Protein AF-A0A2A5NZP9-F1 (afdb_monomer)

Nearest PDB structures (foldseek):
  5vju-assembly1_A  TM=3.892E-01  e=2.787E-01  synthetic construct
  5vtl-assembly1_A  TM=2.254E-01  e=8.916E-01  Trypanosoma brucei
  3zx6-assembly1_A  TM=2.330E-01  e=3.109E+00  Archaeoglobus fulgidus DSM 4304
  2d1l-assembly1_B  TM=2.485E-01  e=4.783E+00  Mus musculus
  1i49-assembly1_B  TM=1.862E-01  e=3.109E+00  Homo sapiens

Sequence (271 aa):
MNAGVPIPYYSLSIPAAVIAFYLAYAVYHWEVGERGLAKRDIFSAVQVVAMIGIVWLLFIAANYVVSQVLGVGTSVEAAWRALDDAARKFDEIYRKCVDWILYIAWARGVLATVPYVSSLSDVLGSATLWETWAFSFASTTFLALKWLAVIMTYLHPWLLTFGAALTVSDRLRAVGGAMLAIYLVMGAALVLIANHAYSHTIESREFSDVDPFGAAVNPAEWPSVAARADGPANTAIYISVFAMVAMTMAGIVTAGISSALGSIAVMIRPV

Structure (mmCIF, N/CA/C/O backbone):
data_AF-A0A2A5NZP9-F1
#
_entry.id   AF-A0A2A5NZP9-F1
#
loop_
_atom_site.group_PDB
_atom_site.id
_atom_site.type_symbol
_atom_site.label_atom_id
_atom_site.label_alt_id
_atom_site.label_comp_id
_atom_site.label_asym_id
_atom_site.label_entity_id
_atom_site.label_seq_id
_atom_site.pdbx_PDB_ins_code
_atom_site.Cartn_x
_atom_site.Cartn_y
_atom_site.Cartn_z
_atom_site.occupancy
_atom_site.B_iso_or_equiv
_atom_site.auth_seq_id
_atom_site.auth_comp_id
_atom_site.auth_asym_id
_atom_site.auth_atom_id
_atom_site.pdbx_PDB_model_num
ATOM 1 N N . MET A 1 1 ? -7.232 -18.745 -6.753 1.00 31.12 1 MET A N 1
ATOM 2 C CA . MET A 1 1 ? -8.041 -19.631 -5.888 1.00 31.12 1 MET A CA 1
ATOM 3 C C . MET A 1 1 ? -8.810 -18.744 -4.924 1.00 31.12 1 MET A C 1
ATOM 5 O O . MET A 1 1 ? -8.188 -18.020 -4.160 1.00 31.12 1 MET A O 1
ATOM 9 N N . ASN A 1 2 ? -10.137 -18.715 -5.054 1.00 35.50 2 ASN A N 1
ATOM 10 C CA . ASN A 1 2 ? -11.032 -17.899 -4.238 1.00 35.50 2 ASN A CA 1
ATOM 11 C C . ASN A 1 2 ? -11.106 -18.465 -2.818 1.00 35.50 2 ASN A C 1
ATOM 13 O O . ASN A 1 2 ? -11.880 -19.382 -2.562 1.00 35.50 2 ASN A O 1
ATOM 17 N N . ALA A 1 3 ? -10.330 -17.903 -1.899 1.00 30.06 3 ALA A N 1
ATOM 18 C CA . ALA A 1 3 ? -10.708 -17.881 -0.497 1.00 30.06 3 ALA A CA 1
ATOM 19 C C . ALA A 1 3 ? -11.370 -16.523 -0.271 1.00 30.06 3 ALA A C 1
ATOM 21 O O . ALA A 1 3 ? -10.713 -15.548 0.083 1.00 30.06 3 ALA A O 1
ATOM 22 N N . GLY A 1 4 ? -12.672 -16.436 -0.559 1.00 32.94 4 GLY A N 1
ATOM 23 C CA . GLY A 1 4 ? -13.468 -15.365 0.019 1.00 32.94 4 GLY A CA 1
ATOM 24 C C . GLY A 1 4 ? -13.316 -15.523 1.520 1.00 32.94 4 GLY A C 1
ATOM 25 O O . GLY A 1 4 ? -13.831 -16.495 2.060 1.00 32.94 4 GLY A O 1
ATOM 26 N N . VAL A 1 5 ? -12.526 -14.654 2.153 1.00 40.41 5 VAL A N 1
ATOM 27 C CA . VAL A 1 5 ? -12.393 -14.635 3.607 1.00 40.41 5 VAL A CA 1
ATOM 28 C C . VAL A 1 5 ? -13.804 -14.341 4.111 1.00 40.41 5 VAL A C 1
ATOM 30 O O . VAL A 1 5 ? -14.292 -13.225 3.903 1.00 40.41 5 VAL A O 1
ATOM 33 N N . PRO A 1 6 ? -14.523 -15.341 4.656 1.00 39.31 6 PRO A N 1
ATOM 34 C CA . PRO A 1 6 ? -15.847 -15.093 5.193 1.00 39.31 6 PRO A CA 1
ATOM 35 C C . PRO A 1 6 ? -15.646 -14.063 6.296 1.00 39.31 6 PRO A C 1
ATOM 37 O O . PRO A 1 6 ? -14.683 -14.197 7.050 1.00 39.31 6 PRO A O 1
ATOM 40 N N . ILE A 1 7 ? -16.493 -13.027 6.355 1.00 46.03 7 ILE A N 1
ATOM 41 C CA . ILE A 1 7 ? -16.482 -12.053 7.456 1.00 46.03 7 ILE A CA 1
ATOM 42 C C . ILE A 1 7 ? -16.396 -12.884 8.733 1.00 46.03 7 ILE A C 1
ATOM 44 O O . ILE A 1 7 ? -17.348 -13.615 9.030 1.00 46.03 7 ILE A O 1
ATOM 48 N N . PRO A 1 8 ? -15.259 -12.893 9.443 1.00 48.22 8 PRO A N 1
ATOM 49 C CA . PRO A 1 8 ? -15.151 -13.810 10.544 1.00 48.22 8 PRO A CA 1
ATOM 50 C C . PRO A 1 8 ? -16.111 -13.276 11.597 1.00 48.22 8 PRO A C 1
ATOM 52 O O . PRO A 1 8 ? -16.006 -12.113 11.985 1.00 48.22 8 PRO A O 1
ATOM 55 N N . TYR A 1 9 ? -17.032 -14.116 12.071 1.00 44.94 9 TYR A N 1
ATOM 56 C CA . TYR A 1 9 ? -17.944 -13.843 13.191 1.00 44.94 9 TYR A CA 1
ATOM 57 C C . TYR A 1 9 ? -17.229 -13.242 14.432 1.00 44.94 9 TYR A C 1
ATOM 59 O O . TYR A 1 9 ? -17.870 -12.706 15.334 1.00 44.94 9 TYR A O 1
ATOM 67 N N . TYR A 1 10 ? -15.891 -13.280 14.448 1.00 42.91 10 TYR A N 1
ATOM 68 C CA . TYR A 1 10 ? -14.969 -12.642 15.383 1.00 42.91 10 TYR A CA 1
ATOM 69 C C . TYR A 1 10 ? -14.963 -11.098 15.374 1.00 42.91 10 TYR A C 1
ATOM 71 O O . TYR A 1 10 ? -14.680 -10.498 16.409 1.00 42.91 10 TYR A O 1
ATOM 79 N N . SER A 1 11 ? -15.291 -10.425 14.260 1.00 51.03 11 SER A N 1
ATOM 80 C CA . SER A 1 11 ? -15.258 -8.948 14.191 1.00 51.03 11 SER A CA 1
ATOM 81 C C . SER A 1 11 ? -16.357 -8.287 15.027 1.00 51.03 11 SER A C 1
ATOM 83 O O . SER A 1 11 ? -16.156 -7.196 15.557 1.00 51.03 11 SER A O 1
ATOM 85 N N . LEU A 1 12 ? -17.494 -8.972 15.187 1.00 55.88 12 LEU A N 1
ATOM 86 C CA . LEU A 1 12 ? -18.617 -8.528 16.010 1.00 55.88 12 LEU A CA 1
ATOM 87 C C . LEU A 1 12 ? -18.556 -9.108 17.428 1.00 55.88 12 LEU A C 1
ATOM 89 O O . LEU A 1 12 ? -18.979 -8.452 18.379 1.00 55.88 12 LEU A O 1
ATOM 93 N N . SER A 1 13 ? -18.005 -10.317 17.587 1.00 58.34 13 SER A N 1
ATOM 94 C CA . SER A 1 13 ? -17.971 -10.993 18.885 1.00 58.34 13 SER A CA 1
ATOM 95 C C . SER A 1 13 ? -16.978 -10.374 19.864 1.00 58.34 13 SER A C 1
ATOM 97 O O . SER A 1 13 ? -17.261 -10.368 21.056 1.00 58.34 13 SER A O 1
ATOM 99 N N . ILE A 1 14 ? -15.856 -9.807 19.405 1.00 58.50 14 ILE A N 1
ATOM 100 C CA . ILE A 1 14 ? -14.865 -9.193 20.303 1.00 58.50 14 ILE A CA 1
ATOM 101 C C . ILE A 1 14 ? -15.374 -7.868 20.907 1.00 58.50 14 ILE A C 1
ATOM 103 O O . ILE A 1 14 ? -15.350 -7.753 22.133 1.00 58.50 14 ILE A O 1
ATOM 107 N N . PRO A 1 15 ? -15.910 -6.895 20.137 1.00 62.03 15 PRO A N 1
ATOM 108 C CA . PRO A 1 15 ? -16.545 -5.719 20.731 1.00 62.03 15 PRO A CA 1
ATOM 109 C C . PRO A 1 15 ? -17.738 -6.098 21.618 1.00 62.03 15 PRO A C 1
ATOM 111 O O . PRO A 1 15 ? -17.895 -5.537 22.699 1.00 62.03 15 PRO A O 1
ATOM 114 N N . ALA A 1 16 ? -18.541 -7.090 21.212 1.00 61.34 16 ALA A N 1
ATOM 115 C CA . ALA A 1 16 ? -19.650 -7.590 22.023 1.00 61.34 16 ALA A CA 1
ATOM 116 C C . ALA A 1 16 ? -19.178 -8.235 23.338 1.00 61.34 16 ALA A C 1
ATOM 118 O O . ALA A 1 16 ? -19.799 -8.015 24.374 1.00 61.34 16 ALA A O 1
ATOM 119 N N . ALA A 1 17 ? -18.065 -8.974 23.328 1.00 63.91 17 ALA A N 1
ATOM 120 C CA . ALA A 1 17 ? -17.468 -9.568 24.521 1.00 63.91 17 ALA A CA 1
ATOM 121 C C . ALA A 1 17 ? -16.912 -8.502 25.471 1.00 63.91 17 ALA A C 1
ATOM 123 O O . ALA A 1 17 ? -17.096 -8.611 26.678 1.00 63.91 17 ALA A O 1
ATOM 124 N N . VAL A 1 18 ? -16.291 -7.444 24.942 1.00 65.94 18 VAL A N 1
ATOM 125 C CA . VAL A 1 18 ? -15.812 -6.306 25.744 1.00 65.94 18 VAL A CA 1
ATOM 126 C C . VAL A 1 18 ? -16.989 -5.572 26.390 1.00 65.94 18 VAL A C 1
ATOM 128 O O . VAL A 1 18 ? -16.961 -5.314 27.591 1.00 65.94 18 VAL A O 1
ATOM 131 N N . ILE A 1 19 ? -18.058 -5.304 25.634 1.00 67.06 19 ILE A N 1
ATOM 132 C CA . ILE A 1 19 ? -19.291 -4.698 26.162 1.00 67.06 19 ILE A CA 1
ATOM 133 C C . ILE A 1 19 ? -19.924 -5.597 27.233 1.00 67.06 19 ILE A C 1
ATOM 135 O O . ILE A 1 19 ? -20.298 -5.109 28.298 1.00 67.06 19 ILE A O 1
ATOM 139 N N . ALA A 1 20 ? -20.002 -6.908 26.989 1.00 70.06 20 ALA A N 1
ATOM 140 C CA . ALA A 1 20 ? -20.526 -7.876 27.949 1.00 70.06 20 ALA A CA 1
ATOM 141 C C . ALA A 1 20 ? -19.677 -7.942 29.228 1.00 70.06 20 ALA A C 1
ATOM 143 O O . ALA A 1 20 ? -20.232 -8.035 30.319 1.00 70.06 20 ALA A O 1
ATOM 144 N N . PHE A 1 21 ? -18.350 -7.841 29.113 1.00 73.50 21 PHE A N 1
ATOM 145 C CA . PHE A 1 21 ? -17.440 -7.836 30.256 1.00 73.50 21 PHE A CA 1
ATOM 146 C C . PHE A 1 21 ? -17.609 -6.576 31.112 1.00 73.50 21 PHE A C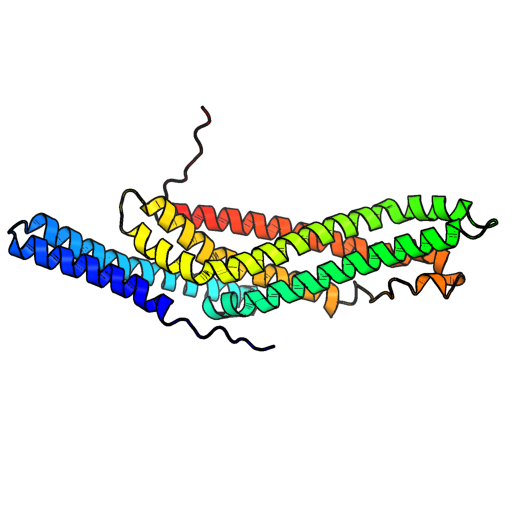 1
ATOM 148 O O . PHE A 1 21 ? -17.740 -6.686 32.328 1.00 73.50 21 PHE A O 1
ATOM 155 N N . TYR A 1 22 ? -17.690 -5.392 30.494 1.00 70.81 22 TYR A N 1
ATOM 156 C CA . TYR A 1 22 ? -17.964 -4.143 31.216 1.00 70.81 22 TYR A CA 1
ATOM 157 C C . TYR A 1 22 ? -19.353 -4.134 31.863 1.00 70.81 22 TYR A C 1
ATOM 159 O O . TYR A 1 22 ? -19.496 -3.676 32.994 1.00 70.81 22 TYR A O 1
ATOM 167 N N . LEU A 1 23 ? -20.369 -4.685 31.192 1.00 72.56 23 LEU A N 1
ATOM 168 C CA . LEU A 1 23 ? -21.701 -4.849 31.777 1.00 72.56 23 LEU A CA 1
ATOM 169 C C . LEU A 1 23 ? -21.686 -5.822 32.962 1.00 72.56 23 LEU A C 1
ATOM 171 O O . LEU A 1 23 ? -22.280 -5.519 33.991 1.00 72.56 23 LEU A O 1
ATOM 175 N N . ALA A 1 24 ? -20.976 -6.948 32.864 1.00 75.56 24 ALA A N 1
ATOM 176 C CA . ALA A 1 24 ? -20.833 -7.896 33.969 1.00 75.56 24 ALA A CA 1
ATOM 177 C C . ALA A 1 24 ? -20.112 -7.269 35.176 1.00 75.56 24 ALA A C 1
ATOM 179 O O . ALA A 1 24 ? -20.553 -7.441 36.312 1.00 75.56 24 ALA A O 1
ATOM 180 N N . TYR A 1 25 ? -19.056 -6.486 34.932 1.00 73.00 25 TYR A N 1
ATOM 181 C CA . TYR A 1 25 ? -18.343 -5.738 35.973 1.00 73.00 25 TYR A CA 1
ATOM 182 C C . TYR A 1 25 ? -19.231 -4.675 36.632 1.00 73.00 25 TYR A C 1
ATOM 184 O O . TYR A 1 25 ? -19.226 -4.528 37.854 1.00 73.00 25 TYR A O 1
ATOM 192 N N . ALA A 1 26 ? -20.067 -3.996 35.843 1.00 66.81 26 ALA A N 1
ATOM 193 C CA . ALA A 1 26 ? -21.037 -3.045 36.363 1.00 66.81 26 ALA A CA 1
ATOM 194 C C . ALA A 1 26 ? -22.080 -3.710 37.273 1.00 66.81 26 ALA A C 1
ATOM 196 O O . ALA A 1 26 ? -22.397 -3.154 38.324 1.00 66.81 26 ALA A O 1
ATOM 197 N N . VAL A 1 27 ? -22.588 -4.895 36.906 1.00 75.94 27 VAL A N 1
ATOM 198 C CA . VAL A 1 27 ? -23.500 -5.669 37.768 1.00 75.94 27 VAL A CA 1
ATOM 199 C C . VAL A 1 27 ? -22.793 -6.083 39.058 1.00 75.94 27 VAL A C 1
ATOM 201 O O . VAL A 1 27 ? -23.349 -5.904 40.136 1.00 75.94 27 VAL A O 1
ATOM 204 N N . TYR A 1 28 ? -21.545 -6.546 38.982 1.00 80.69 28 TYR A N 1
ATOM 205 C CA . TYR A 1 28 ? -20.763 -6.897 40.168 1.00 80.69 28 TYR A CA 1
ATOM 206 C C . TYR A 1 28 ? -20.576 -5.705 41.126 1.00 80.69 28 TYR A C 1
ATOM 208 O O . TYR A 1 28 ? -20.903 -5.810 42.306 1.00 80.69 28 TYR A O 1
ATOM 216 N N . HIS A 1 29 ? -20.131 -4.543 40.634 1.00 74.06 29 HIS A N 1
ATOM 217 C CA . HIS A 1 29 ? -19.989 -3.343 41.474 1.00 74.06 29 HIS A CA 1
ATOM 218 C C . HIS A 1 29 ? -21.332 -2.822 42.004 1.00 74.06 29 HIS A C 1
ATOM 220 O O . HIS A 1 29 ? -21.375 -2.176 43.054 1.00 74.06 29 HIS A O 1
ATOM 226 N N . TRP A 1 30 ? -22.434 -3.101 41.302 1.00 76.31 30 TRP A N 1
ATOM 227 C CA . TRP A 1 30 ? -23.776 -2.774 41.770 1.00 76.31 30 TRP A CA 1
ATOM 228 C C . TRP A 1 30 ? -24.176 -3.624 42.980 1.00 76.31 30 TRP A C 1
ATOM 230 O O . TRP A 1 30 ? -24.659 -3.069 43.968 1.00 76.31 30 TRP A O 1
ATOM 240 N N . GLU A 1 31 ? -23.910 -4.931 42.934 1.00 81.44 31 GLU A N 1
ATOM 241 C CA . GLU A 1 31 ? -24.162 -5.871 44.037 1.00 81.44 31 GLU A CA 1
ATOM 242 C C . GLU A 1 31 ? -23.260 -5.602 45.254 1.00 81.44 31 GLU A C 1
ATOM 244 O O . GLU A 1 31 ? -23.709 -5.675 46.395 1.00 81.44 31 GLU A O 1
ATOM 249 N N . VAL A 1 32 ? -22.004 -5.197 45.033 1.00 82.25 32 VAL A N 1
ATOM 250 C CA . VAL A 1 32 ? -21.054 -4.824 46.105 1.00 82.25 32 VAL A CA 1
ATOM 251 C C . VAL A 1 32 ? -21.408 -3.470 46.756 1.00 82.25 32 VAL A C 1
ATOM 253 O O . VAL A 1 32 ? -20.864 -3.106 47.797 1.00 82.25 32 VAL A O 1
ATOM 256 N N . GLY A 1 33 ? -22.361 -2.719 46.192 1.00 76.31 33 GLY A N 1
ATOM 257 C CA . GLY A 1 33 ? -22.838 -1.443 46.739 1.00 76.31 33 GLY A CA 1
ATOM 258 C C . GLY A 1 33 ? -22.006 -0.224 46.326 1.00 76.31 33 GLY A C 1
ATOM 259 O O . GLY A 1 33 ? -22.349 0.910 46.672 1.00 76.31 33 GLY A O 1
ATOM 260 N N . GLU A 1 34 ? -20.971 -0.413 45.508 1.00 77.44 34 GLU A N 1
ATOM 261 C CA . GLU A 1 34 ? -20.127 0.644 44.945 1.00 77.44 34 GLU A CA 1
ATOM 262 C C . GLU A 1 34 ? -20.793 1.298 43.723 1.00 77.44 34 GLU A C 1
ATOM 264 O O . GLU A 1 34 ? -20.291 1.293 42.596 1.00 77.44 34 GLU A O 1
ATOM 269 N N . ARG A 1 35 ? -21.953 1.926 43.950 1.00 76.12 35 ARG A N 1
ATOM 270 C CA . ARG A 1 35 ? -22.804 2.509 42.892 1.00 76.12 35 ARG A CA 1
ATOM 271 C C . ARG A 1 35 ? -22.096 3.549 42.016 1.00 76.12 35 ARG A C 1
ATOM 273 O O . ARG A 1 35 ? -22.527 3.787 40.889 1.00 76.12 35 ARG A O 1
ATOM 280 N N . GLY A 1 36 ? -21.044 4.192 42.525 1.00 75.44 36 GLY A N 1
ATOM 281 C CA . GLY A 1 36 ? -20.228 5.139 41.761 1.00 75.44 36 GLY A CA 1
ATOM 282 C C . GLY A 1 36 ? -19.387 4.463 40.675 1.00 75.44 36 GLY A C 1
ATOM 283 O O . GLY A 1 36 ? -19.345 4.950 39.546 1.00 75.44 36 GLY A O 1
ATOM 284 N N . LEU A 1 37 ? -18.777 3.318 40.992 1.00 71.69 37 LEU A N 1
ATOM 285 C CA . LEU A 1 37 ? -17.959 2.545 40.055 1.00 71.69 37 LEU A CA 1
ATOM 286 C C . LEU A 1 37 ? -18.836 1.815 39.033 1.00 71.69 37 LEU A C 1
ATOM 288 O O . LEU A 1 37 ? -18.580 1.921 37.838 1.00 71.69 37 LEU A O 1
ATOM 292 N N . ALA A 1 38 ? -19.957 1.236 39.472 1.00 64.94 38 ALA A N 1
ATOM 293 C CA . ALA A 1 38 ? -20.923 0.596 38.575 1.00 64.94 38 ALA A CA 1
ATOM 294 C C . ALA A 1 38 ? -21.452 1.552 37.488 1.00 64.94 38 ALA A C 1
ATOM 296 O O . ALA A 1 38 ? -21.526 1.197 36.312 1.00 64.94 38 ALA A O 1
ATOM 297 N N . LYS A 1 39 ? -21.774 2.804 37.852 1.00 75.12 39 LYS A N 1
ATOM 298 C CA . LYS A 1 39 ? -22.174 3.829 36.873 1.00 75.12 39 LYS A CA 1
ATOM 299 C C . LYS A 1 39 ? -21.053 4.136 35.881 1.00 75.12 39 LYS A C 1
ATOM 301 O O . LYS A 1 39 ? -21.336 4.294 34.696 1.00 75.12 39 LYS A O 1
ATOM 306 N N . ARG A 1 40 ? -19.801 4.213 36.342 1.00 73.81 40 ARG A N 1
ATOM 307 C CA . ARG A 1 40 ? -18.638 4.473 35.481 1.00 73.81 40 ARG A CA 1
ATOM 308 C C . ARG A 1 40 ? -18.430 3.357 34.456 1.00 73.81 40 ARG A C 1
ATOM 310 O O . ARG A 1 40 ? -18.151 3.653 33.295 1.00 73.81 40 ARG A O 1
ATOM 317 N N . ASP A 1 41 ? -18.625 2.106 34.854 1.00 71.31 41 ASP A N 1
ATOM 318 C CA . ASP A 1 41 ? -18.455 0.950 33.968 1.00 71.31 41 ASP A CA 1
ATOM 319 C C . ASP A 1 41 ? -19.580 0.859 32.920 1.00 71.31 41 ASP A C 1
ATOM 321 O O . ASP A 1 41 ? -19.310 0.579 31.752 1.00 71.31 41 ASP A O 1
ATOM 325 N N . ILE A 1 42 ? -20.819 1.228 33.278 1.00 74.06 42 ILE A N 1
ATOM 326 C CA . ILE A 1 42 ? -21.925 1.386 32.311 1.00 74.06 42 ILE A CA 1
ATOM 327 C C . ILE A 1 42 ? -21.626 2.512 31.315 1.00 74.06 42 ILE A C 1
ATOM 329 O O . ILE A 1 42 ? -21.796 2.330 30.110 1.00 74.06 42 ILE A O 1
ATOM 333 N N . PHE A 1 43 ? -21.159 3.670 31.791 1.00 74.00 43 PHE A N 1
ATOM 334 C CA . PHE A 1 43 ? -20.759 4.771 30.908 1.00 74.00 43 PHE A CA 1
ATOM 335 C C . PHE A 1 43 ? -19.627 4.361 29.963 1.00 74.00 43 PHE A C 1
ATOM 337 O O . PHE A 1 43 ? -19.669 4.708 28.785 1.00 74.00 43 PHE A O 1
ATOM 344 N N . SER A 1 44 ? -18.670 3.570 30.449 1.00 66.88 44 SER A N 1
ATOM 345 C CA . SER A 1 44 ? -17.575 3.036 29.635 1.00 66.88 44 SER A CA 1
ATOM 346 C C . SER A 1 44 ? -18.099 2.089 28.551 1.00 66.88 44 SER A C 1
ATOM 348 O O . SER A 1 44 ? -17.706 2.223 27.395 1.00 66.88 44 SER A O 1
ATOM 350 N N . ALA A 1 45 ? -19.057 1.208 28.876 1.00 67.69 45 ALA A N 1
ATOM 351 C CA . ALA A 1 45 ? -19.729 0.336 27.907 1.00 67.69 45 ALA A CA 1
ATOM 352 C C . ALA A 1 45 ? -20.458 1.133 26.805 1.00 67.69 45 ALA A C 1
ATOM 354 O O . ALA A 1 45 ? -20.318 0.837 25.616 1.00 67.69 45 ALA A O 1
ATOM 355 N N . VAL A 1 46 ? -21.192 2.186 27.183 1.00 73.50 46 VAL A N 1
ATOM 356 C CA . VAL A 1 46 ? -21.877 3.089 26.238 1.00 73.50 46 VAL A CA 1
ATOM 357 C C . VAL A 1 46 ? -20.872 3.856 25.376 1.00 73.50 46 VAL A C 1
ATOM 359 O O . VAL A 1 46 ? -21.089 4.021 24.177 1.00 73.50 46 VAL A O 1
ATOM 362 N N . GLN A 1 47 ? -19.750 4.284 25.954 1.00 69.38 47 GLN A N 1
ATOM 363 C CA . GLN A 1 47 ? -18.688 4.978 25.234 1.00 69.38 47 GLN A CA 1
ATOM 364 C C . GLN A 1 47 ? -18.041 4.088 24.163 1.00 69.38 47 GLN A C 1
ATOM 366 O O . GLN A 1 47 ? -17.722 4.598 23.092 1.00 69.38 47 GLN A O 1
ATOM 371 N N . VAL A 1 48 ? -17.922 2.771 24.386 1.00 65.38 48 VAL A N 1
ATOM 372 C CA . VAL A 1 48 ? -17.463 1.823 23.348 1.00 65.38 48 VAL A CA 1
ATOM 373 C C . VAL A 1 48 ? -18.402 1.851 22.145 1.00 65.38 48 VAL A C 1
ATOM 375 O O . VAL A 1 48 ? -17.957 2.003 21.009 1.00 65.38 48 VAL A O 1
ATOM 378 N N . VAL A 1 49 ? -19.711 1.750 22.394 1.00 68.06 49 VAL A N 1
ATOM 379 C CA . VAL A 1 49 ? -20.735 1.759 21.339 1.00 68.06 49 VAL A CA 1
ATOM 380 C C . VAL A 1 49 ? -20.737 3.097 20.601 1.00 68.06 49 VAL A C 1
ATOM 382 O O . VAL A 1 49 ? -20.760 3.124 19.371 1.00 68.06 49 VAL A O 1
ATOM 385 N N . ALA A 1 50 ? -20.647 4.208 21.335 1.00 68.31 50 ALA A N 1
ATOM 386 C CA . ALA A 1 50 ? -20.568 5.543 20.756 1.00 68.31 50 ALA A CA 1
ATOM 387 C C . ALA A 1 50 ? -19.308 5.721 19.895 1.00 68.31 50 ALA A C 1
ATOM 389 O O . ALA A 1 50 ? -19.398 6.266 18.799 1.00 68.31 50 ALA A O 1
ATOM 390 N N . MET A 1 51 ? -18.151 5.222 20.338 1.00 65.56 51 MET A N 1
ATOM 391 C CA . MET A 1 51 ? -16.894 5.315 19.591 1.00 65.56 51 MET A CA 1
ATOM 392 C C . MET A 1 51 ? -16.933 4.477 18.311 1.00 65.56 51 MET A C 1
ATOM 394 O O . MET A 1 51 ? -16.527 4.961 17.258 1.00 65.56 51 MET A O 1
ATOM 398 N N . ILE A 1 52 ? -17.498 3.265 18.363 1.00 67.50 52 ILE A N 1
ATOM 399 C CA . ILE A 1 52 ? -17.759 2.451 17.165 1.00 67.50 52 ILE A CA 1
ATOM 400 C C . ILE A 1 52 ? -18.670 3.219 16.194 1.00 67.50 52 ILE A C 1
ATOM 402 O O . ILE A 1 52 ? -18.388 3.270 14.997 1.00 67.50 52 ILE A O 1
ATOM 406 N N . GLY A 1 53 ? -19.716 3.876 16.705 1.00 64.94 53 GLY A N 1
ATOM 407 C CA . GLY A 1 53 ? -20.612 4.720 15.912 1.00 64.94 53 GLY A CA 1
ATOM 408 C C . GLY A 1 53 ? -19.918 5.933 15.279 1.00 64.94 53 GLY A C 1
ATOM 409 O O . GLY A 1 53 ? -20.127 6.206 14.100 1.00 64.94 53 GLY A O 1
ATOM 410 N N . ILE A 1 54 ? -19.057 6.635 16.022 1.00 68.25 54 ILE A N 1
ATOM 411 C CA . ILE A 1 54 ? -18.274 7.782 15.527 1.00 68.25 54 ILE A CA 1
ATOM 412 C C . ILE A 1 54 ? -17.306 7.340 14.430 1.00 68.25 54 ILE A C 1
ATOM 414 O O . ILE A 1 54 ? -17.222 7.985 13.388 1.00 68.25 54 ILE A O 1
ATOM 418 N N . VAL A 1 55 ? -16.606 6.224 14.637 1.00 66.06 55 VAL A N 1
ATOM 419 C CA . VAL A 1 55 ? -15.704 5.632 13.643 1.00 66.06 55 VAL A CA 1
ATOM 420 C C . VAL A 1 55 ? -16.470 5.273 12.367 1.00 66.06 55 VAL A C 1
ATOM 422 O O . VAL A 1 55 ? -16.002 5.561 11.266 1.00 66.06 55 VAL A O 1
A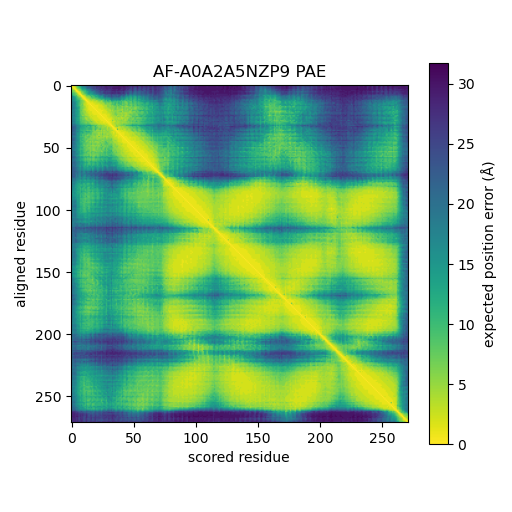TOM 425 N N . TRP A 1 56 ? -17.674 4.713 12.500 1.00 66.00 56 TRP A N 1
ATOM 426 C CA . TRP A 1 56 ? -18.541 4.397 11.366 1.00 66.00 56 TRP A CA 1
ATOM 427 C C . TRP A 1 56 ? -19.013 5.656 10.616 1.00 66.00 56 TRP A C 1
ATOM 429 O O . TRP A 1 56 ? -18.941 5.706 9.389 1.00 66.00 56 TRP A O 1
ATOM 439 N N . LEU A 1 57 ? -19.411 6.709 11.339 1.00 65.31 57 LEU A N 1
ATOM 440 C CA . LEU A 1 57 ? -19.815 8.003 10.770 1.00 65.31 57 LEU A CA 1
ATOM 441 C C . LEU A 1 57 ? -18.674 8.718 10.039 1.00 65.31 57 LEU A C 1
ATOM 443 O O . LEU A 1 57 ? -18.864 9.177 8.912 1.00 65.31 57 LEU A O 1
ATOM 447 N N . LEU A 1 58 ? -17.487 8.788 10.653 1.00 66.38 58 LEU A N 1
ATOM 448 C CA . LEU A 1 58 ? -16.283 9.350 10.031 1.00 66.38 58 LEU A CA 1
ATOM 449 C C . LEU A 1 58 ? -15.962 8.639 8.717 1.00 66.38 58 LEU A C 1
ATOM 451 O O . LEU A 1 58 ? -15.519 9.274 7.762 1.00 66.38 58 LEU A O 1
ATOM 455 N N . PHE A 1 59 ? -16.241 7.340 8.641 1.00 64.19 59 PHE A N 1
ATOM 456 C CA . PHE A 1 59 ? -16.007 6.580 7.429 1.00 64.19 59 PHE A CA 1
ATOM 457 C C . PHE A 1 59 ? -17.025 6.850 6.328 1.00 64.19 59 PHE A C 1
ATOM 459 O O . PHE A 1 59 ? -16.650 6.957 5.165 1.00 64.19 59 PHE A O 1
ATOM 466 N N . ILE A 1 60 ? -18.305 6.997 6.670 1.00 65.25 60 ILE A N 1
ATOM 467 C CA . ILE A 1 60 ? -19.325 7.409 5.697 1.00 65.25 60 ILE A CA 1
ATOM 468 C C . ILE A 1 60 ? -18.968 8.778 5.123 1.00 65.25 60 ILE A C 1
ATOM 470 O O . ILE A 1 60 ? -19.043 8.968 3.910 1.00 65.25 60 ILE A O 1
ATOM 474 N N . ALA A 1 61 ? -18.522 9.704 5.973 1.00 64.75 61 ALA A N 1
ATOM 475 C CA . ALA A 1 61 ? -18.065 11.018 5.541 1.00 64.75 61 ALA A CA 1
ATOM 476 C C . ALA A 1 61 ? -16.834 10.922 4.622 1.00 64.75 61 ALA A C 1
ATOM 478 O O . ALA A 1 61 ? -16.834 11.517 3.544 1.00 64.75 61 ALA A O 1
ATOM 479 N N . ALA A 1 62 ? -15.822 10.131 4.992 1.00 63.91 62 ALA A N 1
ATOM 480 C CA . ALA A 1 62 ? -14.636 9.910 4.163 1.00 63.91 62 ALA A CA 1
ATOM 481 C C . ALA A 1 62 ? -14.995 9.293 2.801 1.00 63.91 62 ALA A C 1
ATOM 483 O O . ALA A 1 62 ? -14.533 9.766 1.766 1.00 63.91 62 ALA A O 1
ATOM 484 N N . ASN A 1 63 ? -15.885 8.301 2.783 1.00 62.53 63 ASN A N 1
ATOM 485 C CA . ASN A 1 63 ? -16.373 7.682 1.556 1.00 62.53 63 ASN A CA 1
ATOM 486 C C . ASN A 1 63 ? -17.168 8.626 0.676 1.00 62.53 63 ASN A C 1
ATOM 488 O O . ASN A 1 63 ? -17.033 8.572 -0.542 1.00 62.53 63 ASN A O 1
ATOM 492 N N . TYR A 1 64 ? -17.994 9.479 1.272 1.00 65.06 64 TYR A N 1
ATOM 493 C CA . TYR A 1 64 ? -18.726 10.482 0.520 1.00 65.06 64 TYR A CA 1
ATOM 494 C C . TYR A 1 64 ? -17.750 11.420 -0.196 1.00 65.06 64 TYR A C 1
ATOM 496 O O . TYR A 1 64 ? -17.856 11.601 -1.406 1.00 65.06 64 TYR A O 1
ATOM 504 N N . VAL A 1 65 ? -16.729 11.917 0.508 1.00 64.44 65 VAL A N 1
ATOM 505 C CA . VAL A 1 65 ? -15.688 12.776 -0.079 1.00 64.44 65 VAL A CA 1
ATOM 506 C C . VAL A 1 65 ? -14.913 12.048 -1.181 1.00 64.44 65 VAL A C 1
ATOM 508 O O . VAL A 1 65 ? -14.774 12.575 -2.280 1.00 64.44 65 VAL A O 1
ATOM 511 N N . VAL A 1 66 ? -14.462 10.816 -0.934 1.00 59.41 66 VAL A N 1
ATOM 512 C CA . VAL A 1 66 ? -13.730 10.013 -1.929 1.00 59.41 66 VAL A CA 1
ATOM 513 C C . VAL A 1 66 ? -14.597 9.708 -3.153 1.00 59.41 66 VAL A C 1
ATOM 515 O O . VAL A 1 66 ? -14.118 9.831 -4.276 1.00 59.41 66 VAL A O 1
ATOM 518 N N . SER A 1 67 ? -15.882 9.394 -2.970 1.00 60.31 67 SER A N 1
ATOM 519 C CA . SER A 1 67 ? -16.810 9.136 -4.079 1.00 60.31 67 SER A CA 1
ATOM 520 C C . SER A 1 67 ? -17.045 10.369 -4.954 1.00 60.31 67 SER A C 1
ATOM 522 O O . SER A 1 67 ? -17.174 10.235 -6.166 1.00 60.31 67 SER A O 1
ATOM 524 N N . GLN A 1 68 ? -17.044 11.566 -4.360 1.00 62.56 68 GLN A N 1
ATOM 525 C CA . GLN A 1 68 ? -17.194 12.830 -5.082 1.00 62.56 68 GLN A CA 1
ATOM 526 C C . GLN A 1 68 ? -15.923 13.209 -5.851 1.00 62.56 68 GLN A C 1
ATOM 528 O O . GLN A 1 68 ? -16.012 13.773 -6.937 1.00 62.56 68 GLN A O 1
ATOM 533 N N . VAL A 1 69 ? -14.742 12.895 -5.310 1.00 58.59 69 VAL A N 1
ATOM 534 C CA . VAL A 1 69 ? -13.454 13.273 -5.918 1.00 58.59 69 VAL A CA 1
ATOM 535 C C . VAL A 1 69 ? -12.977 12.253 -6.952 1.00 58.59 69 VAL A C 1
ATOM 537 O O . VAL A 1 69 ? -12.441 12.634 -7.987 1.00 58.59 69 VAL A O 1
ATOM 540 N N . LEU A 1 70 ? -13.151 10.959 -6.683 1.00 55.03 70 LEU A N 1
ATOM 541 C CA . LEU A 1 70 ? -12.584 9.875 -7.490 1.00 55.03 70 LEU A CA 1
ATOM 542 C C . LEU A 1 70 ? -13.646 9.054 -8.232 1.00 55.03 70 LEU A C 1
ATOM 544 O O . LEU A 1 70 ? -13.288 8.136 -8.961 1.00 55.03 70 LEU A O 1
ATOM 548 N N . GLY A 1 71 ? -14.942 9.336 -8.046 1.00 54.16 71 GLY A N 1
ATOM 549 C CA . GLY A 1 71 ? -16.042 8.601 -8.691 1.00 54.16 71 GLY A CA 1
ATOM 550 C C . GLY A 1 71 ? -16.193 7.143 -8.233 1.00 54.16 71 GLY A C 1
ATOM 551 O O . GLY A 1 71 ? -17.097 6.440 -8.678 1.00 54.16 71 GLY A O 1
ATOM 552 N N . VAL A 1 72 ? -15.327 6.678 -7.329 1.00 55.06 72 VAL A N 1
ATOM 553 C CA . VAL A 1 72 ? -15.283 5.307 -6.821 1.00 55.06 72 VAL A CA 1
ATOM 554 C C . VAL A 1 72 ? -15.764 5.324 -5.372 1.00 55.06 72 VAL A C 1
ATOM 556 O O . VAL A 1 72 ? -15.022 5.637 -4.445 1.00 55.06 72 VAL A O 1
ATOM 559 N N . GLY A 1 73 ? -17.049 5.035 -5.168 1.00 47.72 73 GLY A N 1
ATOM 560 C CA . GLY A 1 73 ? -17.614 4.845 -3.834 1.00 47.72 73 GLY A CA 1
ATOM 561 C C . GLY A 1 73 ? -17.352 3.425 -3.339 1.00 47.72 73 GLY A C 1
ATOM 562 O O . GLY A 1 73 ? -18.045 2.498 -3.748 1.00 47.72 73 GLY A O 1
ATOM 563 N N . THR A 1 74 ? -16.379 3.230 -2.450 1.00 53.25 74 THR A N 1
ATOM 564 C CA . THR A 1 74 ? -16.075 1.906 -1.870 1.00 53.25 74 THR A CA 1
ATOM 565 C C . THR A 1 74 ? -16.227 1.918 -0.356 1.00 53.25 74 THR A C 1
ATOM 567 O O . THR A 1 74 ? -15.573 2.705 0.310 1.00 53.25 74 THR A O 1
ATOM 570 N N . SER A 1 75 ? -17.058 1.043 0.225 1.00 57.47 75 SER A N 1
ATOM 571 C CA . SER A 1 75 ? -17.158 0.846 1.689 1.00 57.47 75 SER A CA 1
ATOM 572 C C . SER A 1 75 ? -15.815 0.427 2.320 1.00 57.47 75 SER A C 1
ATOM 574 O O . SER A 1 75 ? -14.974 -0.121 1.614 1.00 57.47 75 SER A O 1
ATOM 576 N N . VAL A 1 76 ? -15.606 0.632 3.639 1.00 54.94 76 VAL A N 1
ATOM 577 C CA . VAL A 1 76 ? -14.372 0.179 4.347 1.00 54.94 76 VAL A CA 1
ATOM 578 C C . VAL A 1 76 ? -14.125 -1.282 4.031 1.00 54.94 76 VAL A C 1
ATOM 580 O O . VAL A 1 76 ? -13.033 -1.697 3.679 1.00 54.94 76 VAL A O 1
ATOM 583 N N . GLU A 1 77 ? -15.188 -2.067 4.152 1.00 60.56 77 GLU A N 1
ATOM 584 C CA . GLU A 1 77 ? -15.132 -3.500 3.990 1.00 60.56 77 GLU A CA 1
ATOM 585 C C . GLU A 1 77 ? -14.858 -3.873 2.535 1.00 60.56 77 GLU A C 1
ATOM 587 O O . GLU A 1 77 ? -14.138 -4.831 2.288 1.00 60.56 77 GLU A O 1
ATOM 592 N N . ALA A 1 78 ? -15.345 -3.086 1.570 1.00 62.84 78 ALA A N 1
ATOM 593 C CA . ALA A 1 78 ? -14.956 -3.233 0.174 1.00 62.84 78 ALA A CA 1
ATOM 594 C C . ALA A 1 78 ? -13.482 -2.862 -0.055 1.00 62.84 78 ALA A C 1
ATOM 596 O O . ALA A 1 78 ? -12.810 -3.589 -0.773 1.00 62.84 78 ALA A O 1
ATOM 597 N N . ALA A 1 79 ? -12.956 -1.807 0.577 1.00 65.75 79 ALA A N 1
ATOM 598 C CA . ALA A 1 79 ? -11.541 -1.435 0.487 1.00 65.75 79 ALA A CA 1
ATOM 599 C C . ALA A 1 79 ? -10.630 -2.513 1.104 1.00 65.75 79 ALA A C 1
ATOM 601 O O . ALA A 1 79 ? -9.648 -2.922 0.495 1.00 65.75 79 ALA A O 1
ATOM 602 N N . TRP A 1 80 ? -10.999 -3.057 2.264 1.00 70.56 80 TRP A N 1
ATOM 603 C CA . TRP A 1 80 ? -10.278 -4.162 2.903 1.00 70.56 80 TRP A CA 1
ATOM 604 C C . TRP A 1 80 ? -10.405 -5.483 2.135 1.00 70.56 80 TRP A C 1
ATOM 606 O O . TRP A 1 80 ? -9.443 -6.238 2.049 1.00 70.56 80 TRP A O 1
ATOM 616 N N . ARG A 1 81 ? -11.552 -5.760 1.506 1.00 72.75 81 ARG A N 1
ATOM 617 C CA . ARG A 1 81 ? -11.698 -6.910 0.594 1.00 72.75 81 ARG A CA 1
ATOM 618 C C . ARG A 1 81 ? -10.923 -6.717 -0.710 1.00 72.75 81 ARG A C 1
ATOM 620 O O . ARG A 1 81 ? -10.452 -7.695 -1.279 1.00 72.75 81 ARG A O 1
ATOM 627 N N . ALA A 1 82 ? -10.762 -5.475 -1.159 1.00 78.38 82 ALA A N 1
ATOM 628 C CA . ALA A 1 82 ? -9.963 -5.112 -2.325 1.00 78.38 82 ALA A CA 1
ATOM 629 C C . ALA A 1 82 ? -8.455 -5.043 -2.025 1.00 78.38 82 ALA A C 1
ATOM 631 O O . ALA A 1 82 ? -7.668 -4.821 -2.941 1.00 78.38 82 ALA A O 1
ATOM 632 N N . LEU A 1 83 ? -8.024 -5.262 -0.778 1.00 82.19 83 LEU A N 1
ATOM 633 C CA . LEU A 1 83 ? -6.607 -5.231 -0.416 1.00 82.19 83 LEU A CA 1
ATOM 634 C C . LEU A 1 83 ? -5.815 -6.389 -1.045 1.00 82.19 83 LEU A C 1
ATOM 636 O O . LEU A 1 83 ? -4.662 -6.204 -1.423 1.00 82.19 83 LEU A O 1
ATOM 640 N N . ASP A 1 84 ? -6.439 -7.564 -1.208 1.00 84.31 84 ASP A N 1
ATOM 641 C CA . ASP A 1 84 ? -5.823 -8.698 -1.918 1.00 84.31 84 ASP A CA 1
ATOM 642 C C . ASP A 1 84 ? -5.647 -8.390 -3.414 1.00 84.31 84 ASP A C 1
ATOM 644 O O . ASP A 1 84 ? -4.623 -8.715 -4.009 1.00 84.31 84 ASP A O 1
ATOM 648 N N . ASP A 1 85 ? -6.614 -7.687 -4.011 1.00 85.50 85 ASP A N 1
ATOM 649 C CA . ASP A 1 85 ? -6.510 -7.202 -5.390 1.00 85.50 85 ASP A CA 1
ATOM 650 C C . ASP A 1 85 ? -5.412 -6.133 -5.528 1.00 85.50 85 ASP A C 1
ATOM 652 O O . ASP A 1 85 ? -4.576 -6.204 -6.426 1.00 85.50 85 ASP A O 1
ATOM 656 N N . ALA A 1 86 ? -5.327 -5.197 -4.578 1.00 85.62 86 ALA A N 1
ATOM 657 C CA . ALA A 1 86 ? -4.252 -4.209 -4.519 1.00 85.62 86 ALA A CA 1
ATOM 658 C C . ALA A 1 86 ? -2.863 -4.867 -4.410 1.00 85.62 86 ALA A C 1
ATOM 660 O O . ALA A 1 86 ? -1.934 -4.476 -5.117 1.00 85.62 86 ALA A O 1
ATOM 661 N N . ALA A 1 87 ? -2.723 -5.908 -3.583 1.00 89.31 87 ALA A N 1
ATOM 662 C CA . ALA A 1 87 ? -1.480 -6.666 -3.458 1.00 89.31 87 ALA A CA 1
ATOM 663 C C . ALA A 1 87 ? -1.085 -7.364 -4.771 1.00 89.31 87 ALA A C 1
ATOM 665 O O . ALA A 1 87 ? 0.099 -7.387 -5.114 1.00 89.31 87 ALA A O 1
ATOM 666 N N . ARG A 1 88 ? -2.053 -7.898 -5.528 1.00 89.38 88 ARG A N 1
ATOM 667 C CA . ARG A 1 88 ? -1.805 -8.481 -6.860 1.00 89.38 88 ARG A CA 1
ATOM 668 C C . ARG A 1 88 ? -1.364 -7.428 -7.867 1.00 89.38 88 ARG A C 1
ATOM 670 O O . ARG A 1 88 ? -0.372 -7.646 -8.551 1.00 89.38 88 ARG A O 1
ATOM 677 N N . LYS A 1 89 ? -2.022 -6.266 -7.894 1.00 89.38 89 LYS A N 1
ATOM 678 C CA . LYS A 1 89 ? -1.634 -5.137 -8.755 1.00 89.38 89 LYS A CA 1
ATOM 679 C C . LYS A 1 89 ? -0.203 -4.675 -8.476 1.00 89.38 89 LYS A C 1
ATOM 681 O O . LYS A 1 89 ? 0.567 -4.474 -9.410 1.00 89.38 89 LYS A O 1
ATOM 686 N N . PHE A 1 90 ? 0.191 -4.574 -7.205 1.00 91.81 90 PHE A N 1
ATOM 687 C CA . PHE A 1 90 ? 1.580 -4.278 -6.843 1.00 91.81 90 PHE A CA 1
ATOM 688 C C . PHE A 1 90 ? 2.556 -5.384 -7.261 1.00 91.81 90 PHE A C 1
ATOM 690 O O . PHE A 1 90 ? 3.659 -5.068 -7.702 1.00 91.81 90 PHE A O 1
ATOM 697 N N . ASP A 1 91 ? 2.169 -6.662 -7.163 1.00 92.00 91 ASP A N 1
ATOM 698 C CA . ASP A 1 91 ? 2.994 -7.783 -7.636 1.00 92.00 91 ASP A CA 1
ATOM 699 C C . ASP A 1 91 ? 3.194 -7.758 -9.156 1.00 92.00 91 ASP A C 1
ATOM 701 O O . ASP A 1 91 ? 4.299 -8.005 -9.629 1.00 92.00 91 ASP A O 1
ATOM 705 N N . GLU A 1 92 ? 2.155 -7.433 -9.923 1.00 89.81 92 GLU A N 1
ATOM 706 C CA . GLU A 1 92 ? 2.235 -7.312 -11.381 1.00 89.81 92 GLU A CA 1
ATOM 707 C C . GLU A 1 92 ? 3.184 -6.184 -11.797 1.00 89.81 92 GLU A C 1
ATOM 709 O O . GLU A 1 92 ? 4.077 -6.407 -12.614 1.00 89.81 92 GLU A O 1
ATOM 714 N N . ILE A 1 93 ? 3.063 -5.002 -11.183 1.00 88.94 93 ILE A N 1
ATOM 715 C CA . ILE A 1 93 ? 3.969 -3.872 -11.448 1.00 88.94 93 ILE A CA 1
ATOM 716 C C . ILE A 1 93 ? 5.407 -4.231 -11.051 1.00 88.94 93 ILE A C 1
ATOM 718 O O . ILE A 1 93 ? 6.343 -3.980 -11.809 1.00 88.94 93 ILE A O 1
ATOM 722 N N . TYR A 1 94 ? 5.590 -4.865 -9.889 1.00 91.75 94 TYR A N 1
ATOM 723 C CA . TYR A 1 94 ? 6.893 -5.350 -9.439 1.00 91.75 94 TYR A CA 1
ATOM 724 C C . TYR A 1 94 ? 7.536 -6.294 -10.464 1.00 91.75 94 TYR A C 1
ATOM 726 O O . TYR A 1 94 ? 8.686 -6.077 -10.848 1.00 91.75 94 TYR A O 1
ATOM 734 N N . ARG A 1 95 ? 6.799 -7.309 -10.932 1.00 90.31 95 ARG A N 1
ATOM 735 C CA . ARG A 1 95 ? 7.297 -8.274 -11.923 1.00 90.31 95 ARG A CA 1
ATOM 736 C C . ARG A 1 95 ? 7.674 -7.590 -13.227 1.00 90.31 95 ARG A C 1
ATOM 738 O O . ARG A 1 95 ? 8.772 -7.824 -13.709 1.00 90.31 95 ARG A O 1
ATOM 745 N N . LYS A 1 96 ? 6.845 -6.668 -13.723 1.00 88.25 96 LYS A N 1
ATOM 746 C CA . LYS A 1 96 ? 7.161 -5.896 -14.932 1.00 88.25 96 LYS A CA 1
ATOM 747 C C . LYS A 1 96 ? 8.459 -5.101 -14.799 1.00 88.25 96 LYS A C 1
ATOM 749 O O . LYS A 1 96 ? 9.271 -5.105 -15.718 1.00 88.25 96 LYS A O 1
ATOM 754 N N . CYS A 1 97 ? 8.694 -4.448 -13.661 1.00 89.25 97 CYS A N 1
ATOM 755 C CA . CYS A 1 97 ? 9.966 -3.764 -13.414 1.00 89.25 97 CYS A CA 1
ATOM 756 C C . CYS A 1 97 ? 11.155 -4.740 -13.420 1.00 89.25 97 CYS A C 1
ATOM 758 O O . CYS A 1 97 ? 12.211 -4.414 -13.956 1.00 89.25 97 CYS A O 1
ATOM 760 N N . VAL A 1 98 ? 10.995 -5.939 -12.849 1.00 90.38 98 VAL A N 1
ATOM 761 C CA . VAL A 1 98 ? 12.035 -6.982 -12.867 1.00 90.38 98 VAL A CA 1
ATOM 762 C C . VAL A 1 98 ? 12.286 -7.500 -14.284 1.00 90.38 98 VAL A C 1
ATOM 764 O O . VAL A 1 98 ? 13.445 -7.647 -14.666 1.00 90.38 98 VAL A O 1
ATOM 767 N N . ASP A 1 99 ? 11.239 -7.714 -15.077 1.00 89.50 99 ASP A N 1
ATOM 768 C CA . ASP A 1 99 ? 11.345 -8.164 -16.467 1.00 89.50 99 ASP A CA 1
ATOM 769 C C . ASP A 1 99 ? 12.137 -7.160 -17.317 1.00 89.50 99 ASP A C 1
ATOM 771 O O . ASP A 1 99 ? 13.020 -7.555 -18.079 1.00 89.50 99 ASP A O 1
ATOM 775 N N . TRP A 1 100 ? 11.920 -5.857 -17.112 1.00 88.38 100 TRP A N 1
ATOM 776 C CA . TRP A 1 100 ? 12.714 -4.798 -17.744 1.00 88.38 100 TRP A CA 1
ATOM 777 C C . TRP A 1 100 ? 14.187 -4.804 -17.319 1.00 88.38 100 TRP A C 1
ATOM 779 O O . TRP A 1 100 ? 15.074 -4.646 -18.162 1.00 88.38 100 TRP A O 1
ATOM 789 N N . ILE A 1 101 ? 14.475 -5.022 -16.032 1.00 89.50 101 ILE A N 1
ATOM 790 C CA . ILE A 1 101 ? 15.858 -5.146 -15.539 1.00 89.50 101 ILE A CA 1
ATOM 791 C C . ILE A 1 101 ? 16.544 -6.355 -16.181 1.00 89.50 101 ILE A C 1
ATOM 793 O O . ILE A 1 101 ? 17.678 -6.245 -16.650 1.00 89.50 101 ILE A O 1
ATOM 797 N N . LEU A 1 102 ? 15.860 -7.502 -16.221 1.00 88.62 102 LEU A N 1
ATOM 798 C CA . LEU A 1 102 ? 16.377 -8.726 -16.830 1.00 88.62 102 LEU A CA 1
ATOM 799 C C . LEU A 1 102 ? 16.607 -8.547 -18.329 1.00 88.62 102 LEU A C 1
ATOM 801 O O . LEU A 1 102 ? 17.662 -8.942 -18.817 1.00 88.62 102 LEU A O 1
ATOM 805 N N . TYR A 1 103 ? 15.693 -7.881 -19.031 1.00 86.19 103 TYR A N 1
ATOM 806 C CA . TYR A 1 103 ? 15.835 -7.567 -20.448 1.00 86.19 103 TYR A CA 1
ATOM 807 C C . TYR A 1 103 ? 17.093 -6.736 -20.741 1.00 86.19 103 TYR A C 1
ATOM 809 O O . TYR A 1 103 ? 17.884 -7.094 -21.617 1.00 86.19 103 TYR A O 1
ATOM 817 N N . ILE A 1 104 ? 17.332 -5.663 -19.976 1.00 86.06 104 ILE A N 1
ATOM 818 C CA . ILE A 1 104 ? 18.530 -4.819 -20.124 1.00 86.06 104 ILE A CA 1
ATOM 819 C C . ILE A 1 104 ? 19.797 -5.615 -19.783 1.00 86.06 104 ILE A C 1
ATOM 821 O O . ILE A 1 104 ? 20.786 -5.563 -20.520 1.00 86.06 104 ILE A O 1
ATOM 825 N N . ALA A 1 105 ? 19.781 -6.374 -18.685 1.00 86.44 105 ALA A N 1
ATOM 826 C CA . ALA A 1 105 ? 20.918 -7.186 -18.260 1.00 86.44 105 ALA A CA 1
ATOM 827 C C . ALA A 1 105 ? 21.266 -8.267 -19.293 1.00 86.44 105 ALA A C 1
ATOM 829 O O . ALA A 1 105 ? 22.441 -8.480 -19.593 1.00 86.44 105 ALA A O 1
ATOM 830 N N . TRP A 1 106 ? 20.254 -8.910 -19.874 1.00 85.12 106 TRP A N 1
ATOM 831 C CA . TRP A 1 106 ? 20.429 -9.928 -20.900 1.00 85.12 106 TRP A CA 1
ATOM 832 C C . TRP A 1 106 ? 20.958 -9.331 -22.204 1.00 85.12 106 TRP A C 1
ATOM 834 O O . TRP A 1 106 ? 21.925 -9.853 -22.756 1.00 85.12 106 TRP A O 1
ATOM 844 N N . ALA A 1 107 ? 20.414 -8.193 -22.652 1.00 83.00 107 ALA A N 1
ATOM 845 C CA . ALA A 1 107 ? 20.922 -7.467 -23.818 1.00 83.00 107 ALA A CA 1
ATOM 846 C C . ALA A 1 107 ? 22.414 -7.120 -23.665 1.00 83.00 107 ALA A C 1
ATOM 848 O O . ALA A 1 107 ? 23.212 -7.363 -24.572 1.00 83.00 107 ALA A O 1
ATOM 849 N N . ARG A 1 108 ? 22.815 -6.624 -22.487 1.00 81.94 108 ARG A N 1
ATOM 850 C CA . ARG A 1 108 ? 24.224 -6.350 -22.158 1.00 81.94 108 ARG A CA 1
ATOM 851 C C . ARG A 1 108 ? 25.069 -7.622 -22.132 1.00 81.94 108 ARG A C 1
ATOM 853 O O . ARG A 1 108 ? 26.158 -7.637 -22.698 1.00 81.94 108 ARG A O 1
ATOM 860 N N . GLY A 1 109 ? 24.566 -8.690 -21.517 1.00 82.94 109 GLY A N 1
ATOM 861 C CA . GLY A 1 109 ? 25.247 -9.983 -21.458 1.00 82.94 109 GLY A CA 1
ATOM 862 C C . GLY A 1 109 ? 25.545 -10.544 -22.847 1.00 82.94 109 GLY A C 1
ATOM 863 O O . GLY A 1 109 ? 26.679 -10.926 -23.125 1.00 82.94 109 GLY A O 1
ATOM 864 N N . VAL A 1 110 ? 24.565 -10.515 -23.753 1.00 82.62 110 VAL A N 1
ATOM 865 C CA . VAL A 1 110 ? 24.742 -10.966 -25.140 1.00 82.62 110 VAL A CA 1
ATOM 866 C C . VAL A 1 110 ? 25.767 -10.097 -25.870 1.00 82.62 110 VAL A C 1
ATOM 868 O O . VAL A 1 110 ? 26.703 -10.638 -26.457 1.00 82.62 110 VAL A O 1
ATOM 871 N N . LEU A 1 111 ? 25.671 -8.768 -25.775 1.00 80.31 111 LEU A N 1
ATOM 872 C CA . LEU A 1 111 ? 26.641 -7.853 -26.391 1.00 80.31 111 LEU A CA 1
ATOM 873 C C . LEU A 1 111 ? 28.074 -8.085 -25.893 1.00 80.31 111 LEU A C 1
ATOM 875 O O . LEU A 1 111 ? 29.012 -8.055 -26.687 1.00 80.31 111 LEU A O 1
ATOM 879 N N . ALA A 1 112 ? 28.246 -8.377 -24.602 1.00 82.00 112 ALA A N 1
ATOM 880 C CA . ALA A 1 112 ? 29.550 -8.672 -24.013 1.00 82.00 112 ALA A CA 1
ATOM 881 C C . ALA A 1 112 ? 30.165 -9.981 -24.538 1.00 82.00 112 ALA A C 1
ATOM 883 O O . ALA A 1 112 ? 31.387 -10.097 -24.612 1.00 82.00 112 ALA A O 1
ATOM 884 N N . THR A 1 113 ? 29.342 -10.961 -24.930 1.00 82.44 113 THR A N 1
ATOM 885 C CA . THR A 1 113 ? 29.831 -12.235 -25.488 1.00 82.44 113 THR A CA 1
ATOM 886 C C . THR A 1 113 ? 30.290 -12.138 -26.944 1.00 82.44 113 THR A C 1
ATOM 888 O O . THR A 1 113 ? 31.015 -13.019 -27.407 1.00 82.44 113 THR A O 1
ATOM 891 N N . VAL A 1 114 ? 29.915 -11.080 -27.673 1.00 82.44 114 VAL A N 1
ATOM 892 C CA . VAL A 1 114 ? 30.288 -10.908 -29.083 1.00 82.44 114 VAL A CA 1
ATOM 893 C C . VAL A 1 114 ? 31.602 -10.112 -29.183 1.00 82.44 114 VAL A C 1
ATOM 895 O O . VAL A 1 114 ? 31.613 -8.911 -28.912 1.00 82.44 114 VAL A O 1
ATOM 898 N N . PRO A 1 115 ? 32.721 -10.720 -29.629 1.00 70.50 115 PRO A N 1
ATOM 899 C CA . PRO A 1 115 ? 34.058 -10.115 -29.543 1.00 70.50 115 PRO A CA 1
ATOM 900 C C . PRO A 1 115 ? 34.240 -8.806 -30.331 1.00 70.50 115 PRO A C 1
ATOM 902 O O . PRO A 1 115 ? 35.117 -8.018 -29.994 1.00 70.50 115 PRO A O 1
ATOM 905 N N . TYR A 1 116 ? 33.410 -8.540 -31.344 1.00 73.06 116 TYR A N 1
ATOM 906 C CA . TYR A 1 116 ? 33.462 -7.303 -32.142 1.00 73.06 116 TYR A CA 1
ATOM 907 C C . TYR A 1 116 ? 32.564 -6.176 -31.613 1.00 73.06 116 TYR A C 1
ATOM 909 O O . TYR A 1 116 ? 32.651 -5.048 -32.090 1.00 73.06 116 TYR A O 1
ATOM 917 N N . VAL A 1 117 ? 31.682 -6.480 -30.659 1.00 76.19 117 VAL A N 1
ATOM 918 C CA . VAL A 1 117 ? 30.595 -5.598 -30.199 1.00 76.19 117 VAL A CA 1
ATOM 919 C C . VAL A 1 117 ? 30.675 -5.395 -28.674 1.00 76.19 117 VAL A C 1
ATOM 921 O O . VAL A 1 117 ? 29.828 -4.746 -28.071 1.00 76.19 117 VAL A O 1
ATOM 924 N N . SER A 1 118 ? 31.735 -5.891 -28.033 1.00 75.25 118 SER A N 1
ATOM 925 C CA . SER A 1 118 ? 31.931 -5.820 -26.581 1.00 75.25 118 SER A CA 1
ATOM 926 C C . SER A 1 118 ? 31.984 -4.384 -26.047 1.00 75.25 118 SER A C 1
ATOM 928 O O . SER A 1 118 ? 31.414 -4.105 -24.997 1.00 75.25 118 SER A O 1
ATOM 930 N N . SER A 1 119 ? 32.561 -3.438 -26.793 1.00 77.75 119 SER A N 1
ATOM 931 C CA . SER A 1 119 ? 32.578 -2.013 -26.423 1.00 77.75 119 SER A CA 1
ATOM 932 C C . SER A 1 119 ? 31.186 -1.367 -26.417 1.00 77.75 119 SER A C 1
ATOM 934 O O . SER A 1 119 ? 30.947 -0.421 -25.668 1.00 77.75 119 SER A O 1
ATOM 936 N N . LEU A 1 120 ? 30.234 -1.892 -27.196 1.00 77.19 120 LEU A N 1
ATOM 937 C CA . LEU A 1 120 ? 28.838 -1.445 -27.172 1.00 77.19 120 LEU A CA 1
ATOM 938 C C . LEU A 1 120 ? 28.100 -1.922 -25.916 1.00 77.19 120 LEU A C 1
ATOM 940 O O . LEU A 1 120 ? 27.137 -1.271 -25.523 1.00 77.19 120 LEU A O 1
ATOM 944 N N . SER A 1 121 ? 28.554 -2.988 -25.243 1.00 80.94 121 SER A N 1
ATOM 945 C CA . SER A 1 121 ? 28.014 -3.379 -23.930 1.00 80.94 121 SER A CA 1
ATOM 946 C C . SER A 1 121 ? 28.291 -2.313 -22.863 1.00 80.94 121 SER A C 1
ATOM 948 O O . SER A 1 121 ? 27.421 -2.031 -22.036 1.00 80.94 121 SER A O 1
ATOM 950 N N . ASP A 1 122 ? 29.467 -1.681 -22.899 1.00 82.94 122 ASP A N 1
ATOM 951 C CA . ASP A 1 122 ? 29.824 -0.610 -21.960 1.00 82.94 122 ASP A CA 1
ATOM 952 C C . ASP A 1 122 ? 29.040 0.675 -22.247 1.00 82.94 122 ASP A C 1
ATOM 954 O O . ASP A 1 122 ? 28.543 1.318 -21.321 1.00 82.94 122 ASP A O 1
ATOM 958 N N . VAL A 1 123 ? 28.855 1.016 -23.528 1.00 82.31 123 VAL A N 1
ATOM 959 C CA . VAL A 1 123 ? 28.028 2.160 -23.951 1.00 82.31 123 VAL A CA 1
ATOM 960 C C . VAL A 1 123 ? 26.554 1.932 -23.622 1.00 82.31 123 VAL A C 1
ATOM 962 O O . VAL A 1 123 ? 25.896 2.828 -23.106 1.00 82.31 123 VAL A O 1
ATOM 965 N N . LEU A 1 124 ? 26.024 0.730 -23.862 1.00 81.69 124 LEU A N 1
ATOM 966 C CA . LEU A 1 124 ? 24.653 0.404 -23.477 1.00 81.69 124 LEU A CA 1
ATOM 967 C C . LEU A 1 124 ? 24.503 0.425 -21.954 1.00 81.69 124 LEU A C 1
ATOM 969 O O . LEU A 1 124 ? 23.495 0.899 -21.443 1.00 81.69 124 LEU A O 1
ATOM 973 N N . GLY A 1 125 ? 25.508 -0.046 -21.218 1.00 82.06 125 GLY A N 1
ATOM 974 C CA . GLY A 1 125 ? 25.519 -0.010 -19.761 1.00 82.06 125 GLY A CA 1
ATOM 975 C C . GLY A 1 125 ? 25.521 1.398 -19.174 1.00 82.06 125 GLY A C 1
ATOM 976 O O . GLY A 1 125 ? 24.848 1.624 -18.172 1.00 82.06 125 GLY A O 1
ATOM 977 N N . SER A 1 126 ? 26.245 2.338 -19.785 1.00 84.06 126 SER A N 1
ATOM 978 C CA . SER A 1 126 ? 26.231 3.742 -19.364 1.00 84.06 126 SER A CA 1
ATOM 979 C C . SER A 1 126 ? 24.945 4.454 -19.779 1.00 84.06 126 SER A C 1
ATOM 981 O O . SER A 1 126 ? 24.411 5.229 -18.990 1.00 84.06 126 SER A O 1
ATOM 983 N N . ALA A 1 127 ? 24.413 4.141 -20.965 1.00 83.06 127 ALA A N 1
ATOM 984 C CA . ALA A 1 127 ? 23.150 4.688 -21.448 1.00 83.06 127 ALA A CA 1
ATOM 985 C C . ALA A 1 127 ? 21.951 4.216 -20.615 1.00 83.06 127 ALA A C 1
ATOM 987 O O . ALA A 1 127 ? 21.091 5.029 -20.325 1.00 83.06 127 ALA A O 1
ATOM 988 N N . THR A 1 128 ? 21.931 2.944 -20.194 1.00 86.69 128 THR A N 1
ATOM 989 C CA . THR A 1 128 ? 20.811 2.323 -19.451 1.00 86.69 128 THR A CA 1
ATOM 990 C C . THR A 1 128 ? 20.915 2.446 -17.925 1.00 86.69 128 THR A C 1
ATOM 992 O O . THR A 1 128 ? 20.174 1.790 -17.179 1.00 86.69 128 THR A O 1
ATOM 995 N N . LEU A 1 129 ? 21.886 3.219 -17.423 1.00 88.06 129 LEU A N 1
ATOM 996 C CA . LEU A 1 129 ? 22.166 3.323 -15.988 1.00 88.06 129 LEU A CA 1
ATOM 997 C C . LEU A 1 129 ? 20.978 3.940 -15.242 1.00 88.06 129 LEU A C 1
ATOM 999 O O . LEU A 1 129 ? 20.578 3.425 -14.194 1.00 88.06 129 LEU A O 1
ATOM 1003 N N . TRP A 1 130 ? 20.398 5.005 -15.800 1.00 89.19 130 TRP A N 1
ATOM 1004 C CA . TRP A 1 130 ? 19.245 5.701 -15.231 1.00 89.19 130 TRP A CA 1
ATOM 1005 C C . TRP A 1 130 ? 18.013 4.793 -15.159 1.00 89.19 130 TRP A C 1
ATOM 1007 O O . TRP A 1 130 ? 17.380 4.682 -14.112 1.00 89.19 130 TRP A O 1
ATOM 1017 N N . GLU A 1 131 ? 17.725 4.079 -16.238 1.00 90.31 131 GLU A N 1
ATOM 1018 C CA . GLU A 1 131 ? 16.577 3.196 -16.402 1.00 90.31 131 GLU A CA 1
ATOM 1019 C C . GLU A 1 131 ? 16.687 1.997 -15.460 1.00 90.31 131 GLU A C 1
ATOM 1021 O O . GLU A 1 131 ? 15.739 1.656 -14.755 1.00 90.31 131 GLU A O 1
ATOM 1026 N N . THR A 1 132 ? 17.878 1.398 -15.362 1.00 89.12 132 THR A N 1
ATOM 1027 C CA . THR A 1 132 ? 18.134 0.289 -14.431 1.00 89.12 132 THR A CA 1
ATOM 1028 C C . THR A 1 132 ? 17.941 0.730 -12.979 1.00 89.12 132 THR A C 1
ATOM 1030 O O . THR A 1 132 ? 17.351 -0.001 -12.175 1.00 89.12 132 THR A O 1
ATOM 1033 N N . TRP A 1 133 ? 18.407 1.932 -12.629 1.00 92.50 133 TRP A N 1
ATOM 1034 C CA . TRP A 1 133 ? 18.189 2.508 -11.304 1.00 92.50 133 TRP A CA 1
ATOM 1035 C C . TRP A 1 133 ? 16.700 2.771 -11.045 1.00 92.50 133 TRP A C 1
ATOM 1037 O O . TRP A 1 133 ? 16.186 2.372 -9.998 1.00 92.50 133 TRP A O 1
ATOM 1047 N N . ALA A 1 134 ? 15.992 3.348 -12.017 1.00 91.06 134 ALA A N 1
ATOM 1048 C CA . ALA A 1 134 ? 14.565 3.631 -11.941 1.00 91.06 134 ALA A CA 1
ATOM 1049 C C . ALA A 1 134 ? 13.722 2.372 -11.700 1.00 91.06 134 ALA A C 1
ATOM 1051 O O . ALA A 1 134 ? 12.918 2.333 -10.764 1.00 91.06 134 ALA A O 1
ATOM 10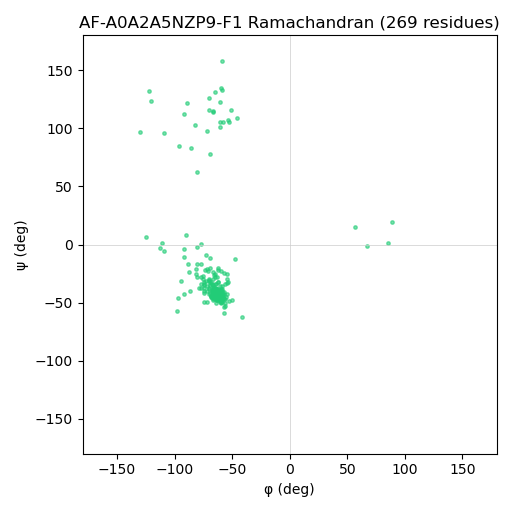52 N N . PHE A 1 135 ? 13.946 1.307 -12.474 1.00 91.81 135 PHE A N 1
ATOM 1053 C CA . PHE A 1 135 ? 13.239 0.040 -12.280 1.00 91.81 135 PHE A CA 1
ATOM 1054 C C . PHE A 1 135 ? 13.605 -0.640 -10.957 1.00 91.81 135 PHE A C 1
ATOM 1056 O O . PHE A 1 135 ? 12.743 -1.248 -10.318 1.00 91.81 135 PHE A O 1
ATOM 1063 N N . SER A 1 136 ? 14.854 -0.524 -10.497 1.00 92.44 136 SER A N 1
ATOM 1064 C CA . SER A 1 136 ? 15.281 -1.070 -9.197 1.00 92.44 136 SER A CA 1
ATOM 1065 C C . SER A 1 136 ? 14.605 -0.338 -8.031 1.00 92.44 136 SER A C 1
ATOM 1067 O O . SER A 1 136 ? 14.134 -0.952 -7.070 1.00 92.44 136 SER A O 1
ATOM 1069 N N . PHE A 1 137 ? 14.491 0.983 -8.130 1.00 92.19 137 PHE A N 1
ATOM 1070 C CA . PHE A 1 137 ? 13.790 1.803 -7.149 1.00 92.19 137 PHE A CA 1
ATOM 1071 C C . PHE A 1 137 ? 12.279 1.522 -7.134 1.00 92.19 137 PHE A C 1
ATOM 1073 O O . PHE A 1 137 ? 11.679 1.328 -6.074 1.00 92.19 137 PHE A O 1
ATOM 1080 N N . ALA A 1 138 ? 11.661 1.424 -8.311 1.00 91.81 138 ALA A N 1
ATOM 1081 C CA . ALA A 1 138 ? 10.243 1.109 -8.425 1.00 91.81 138 ALA A CA 1
ATOM 1082 C C . ALA A 1 138 ? 9.923 -0.306 -7.924 1.00 91.81 138 ALA A C 1
ATOM 1084 O O . ALA A 1 138 ? 9.011 -0.489 -7.119 1.00 91.81 138 ALA A O 1
ATOM 1085 N N . SER A 1 139 ? 10.700 -1.311 -8.338 1.00 92.06 139 SER A N 1
ATOM 1086 C CA . SER A 1 139 ? 10.494 -2.703 -7.917 1.00 92.06 139 SER A CA 1
ATOM 1087 C C . SER A 1 139 ? 10.589 -2.864 -6.399 1.00 92.06 139 SER A C 1
ATOM 1089 O O . SER A 1 139 ? 9.712 -3.485 -5.802 1.00 92.06 139 SER A O 1
ATOM 1091 N N . THR 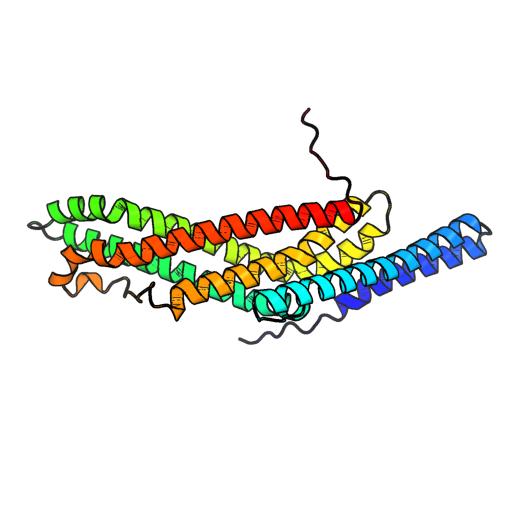A 1 140 ? 11.583 -2.258 -5.748 1.00 92.94 140 THR A N 1
ATOM 1092 C CA . THR A 1 140 ? 11.698 -2.290 -4.279 1.00 92.94 140 THR A CA 1
ATOM 1093 C C . THR A 1 140 ? 10.514 -1.610 -3.587 1.00 92.94 140 THR A C 1
ATOM 1095 O O . THR A 1 140 ? 9.972 -2.161 -2.627 1.00 92.94 140 THR A O 1
ATOM 1098 N N . THR A 1 141 ? 10.050 -0.472 -4.110 1.00 92.31 141 THR A N 1
ATOM 1099 C CA . THR A 1 141 ? 8.894 0.263 -3.573 1.00 92.31 141 THR A CA 1
ATOM 1100 C C . THR A 1 141 ? 7.598 -0.546 -3.682 1.00 92.31 141 THR A C 1
ATOM 1102 O O . THR A 1 141 ? 6.897 -0.732 -2.685 1.00 92.31 141 THR A O 1
ATOM 1105 N N . PHE A 1 142 ? 7.278 -1.087 -4.861 1.00 92.69 142 PHE A N 1
ATOM 1106 C CA . PHE A 1 142 ? 6.055 -1.875 -5.055 1.00 92.69 142 PHE A CA 1
ATOM 1107 C C . PHE A 1 142 ? 6.105 -3.231 -4.354 1.00 92.69 142 PHE A C 1
ATOM 1109 O O . PHE A 1 142 ? 5.080 -3.693 -3.854 1.00 92.69 142 PHE A O 1
ATOM 1116 N N . LEU A 1 143 ? 7.287 -3.837 -4.221 1.00 93.06 143 LEU A N 1
ATOM 1117 C CA . LEU A 1 143 ? 7.458 -5.037 -3.407 1.00 93.06 143 LEU A CA 1
ATOM 1118 C C . LEU A 1 143 ? 7.166 -4.752 -1.928 1.00 93.06 143 LEU A C 1
ATOM 1120 O O . LEU A 1 143 ? 6.468 -5.533 -1.279 1.00 93.06 143 LEU A O 1
ATOM 1124 N N . ALA A 1 144 ? 7.649 -3.624 -1.398 1.00 92.75 144 ALA A N 1
ATOM 1125 C CA . ALA A 1 144 ? 7.334 -3.198 -0.038 1.00 92.75 144 ALA A CA 1
ATOM 1126 C C . ALA A 1 144 ? 5.828 -2.942 0.141 1.00 92.75 144 ALA A C 1
ATOM 1128 O O . ALA A 1 144 ? 5.242 -3.414 1.114 1.00 92.75 144 ALA A O 1
ATOM 1129 N N . LEU A 1 145 ? 5.179 -2.270 -0.818 1.00 91.94 145 LEU A N 1
ATOM 1130 C CA . LEU A 1 145 ? 3.732 -2.013 -0.795 1.00 91.94 145 LEU A CA 1
ATOM 1131 C C . LEU A 1 145 ? 2.897 -3.294 -0.889 1.00 91.94 145 LEU A C 1
ATOM 1133 O O . LEU A 1 145 ? 1.906 -3.419 -0.172 1.00 91.94 145 LEU A O 1
ATOM 1137 N N . LYS A 1 146 ? 3.311 -4.272 -1.704 1.00 92.12 146 LYS A N 1
ATOM 1138 C CA . LYS A 1 146 ? 2.695 -5.605 -1.762 1.00 92.12 146 LYS A CA 1
ATOM 1139 C C . LYS A 1 146 ? 2.720 -6.271 -0.392 1.00 92.12 146 LYS A C 1
ATOM 1141 O O . LYS A 1 146 ? 1.681 -6.706 0.098 1.00 92.12 146 LYS A O 1
ATOM 1146 N N . TRP A 1 147 ? 3.895 -6.362 0.232 1.00 90.62 147 TRP A N 1
ATOM 1147 C CA . TRP A 1 147 ? 4.020 -6.994 1.546 1.00 90.62 147 TRP A CA 1
ATOM 1148 C C . TRP A 1 147 ? 3.251 -6.238 2.618 1.00 90.62 147 TRP A C 1
ATOM 1150 O O . TRP A 1 147 ? 2.598 -6.861 3.450 1.00 90.62 147 TRP A O 1
ATOM 1160 N N . LEU A 1 148 ? 3.264 -4.909 2.563 1.00 89.38 148 LEU A N 1
ATOM 1161 C CA . LEU A 1 148 ? 2.481 -4.078 3.462 1.00 89.38 148 LEU A CA 1
ATOM 1162 C C . LEU A 1 148 ? 0.978 -4.343 3.290 1.00 89.38 148 LEU A C 1
ATOM 1164 O O . LEU A 1 148 ? 0.297 -4.539 4.292 1.00 89.38 148 LEU A O 1
ATOM 1168 N N . ALA A 1 149 ? 0.467 -4.445 2.059 1.00 88.06 149 ALA A N 1
ATOM 1169 C CA . ALA A 1 149 ? -0.923 -4.818 1.794 1.00 88.06 149 ALA A CA 1
ATOM 1170 C C . ALA A 1 149 ? -1.252 -6.217 2.341 1.00 88.06 149 ALA A C 1
ATOM 1172 O O . ALA A 1 149 ? -2.230 -6.376 3.063 1.00 88.06 149 ALA A O 1
ATOM 1173 N N . VAL A 1 150 ? -0.399 -7.218 2.105 1.00 86.75 150 VAL A N 1
ATOM 1174 C CA . VAL A 1 150 ? -0.594 -8.576 2.644 1.00 86.75 150 VAL A CA 1
ATOM 1175 C C . VAL A 1 150 ? -0.637 -8.573 4.175 1.00 86.75 150 VAL A C 1
ATOM 1177 O O . VAL A 1 150 ? -1.541 -9.159 4.767 1.00 86.75 150 VAL A O 1
ATOM 1180 N N . ILE A 1 151 ? 0.309 -7.893 4.830 1.00 86.50 151 ILE A N 1
ATOM 1181 C CA . ILE A 1 151 ? 0.355 -7.779 6.295 1.00 86.50 151 ILE A CA 1
ATOM 1182 C C . ILE A 1 151 ? -0.912 -7.097 6.813 1.00 86.50 151 ILE A C 1
ATOM 1184 O O . ILE A 1 151 ? -1.512 -7.566 7.781 1.00 86.50 151 ILE A O 1
ATOM 1188 N N . MET A 1 152 ? -1.348 -6.020 6.159 1.00 84.62 152 MET A N 1
ATOM 1189 C CA . MET A 1 152 ? -2.567 -5.303 6.523 1.00 84.62 152 MET A CA 1
ATOM 1190 C C . MET A 1 152 ? -3.805 -6.204 6.418 1.00 84.62 152 MET A C 1
ATOM 1192 O O . MET A 1 152 ? -4.625 -6.178 7.334 1.00 84.62 152 MET A O 1
ATOM 1196 N N . THR A 1 153 ? -3.920 -7.066 5.402 1.00 82.81 153 THR A N 1
ATOM 1197 C CA . THR A 1 153 ? -5.029 -8.034 5.289 1.00 82.81 153 THR A CA 1
ATOM 1198 C C . THR A 1 153 ? -5.125 -8.947 6.515 1.00 82.81 153 THR A C 1
ATOM 1200 O O . THR A 1 153 ? -6.219 -9.196 7.018 1.00 82.81 153 THR A O 1
ATOM 1203 N N . TYR A 1 154 ? -3.991 -9.410 7.050 1.00 82.44 154 TYR A N 1
ATOM 1204 C CA . TYR A 1 154 ? -3.975 -10.213 8.279 1.00 82.44 154 TYR A CA 1
ATOM 1205 C C . TYR A 1 154 ? -4.237 -9.385 9.539 1.00 82.44 154 TYR A C 1
ATOM 1207 O O . TYR A 1 154 ? -4.815 -9.890 10.503 1.00 82.44 154 TYR A O 1
ATOM 1215 N N . LEU A 1 155 ? -3.817 -8.119 9.548 1.00 79.38 155 LEU A N 1
ATOM 1216 C CA . LEU A 1 155 ? -3.943 -7.229 10.700 1.00 79.38 155 LEU A CA 1
ATOM 1217 C C . LEU A 1 155 ? -5.344 -6.605 10.826 1.00 79.38 155 LEU A C 1
ATOM 1219 O O . LEU A 1 155 ? -5.735 -6.210 11.924 1.00 79.38 155 LEU A O 1
ATOM 1223 N N . HIS A 1 156 ? -6.116 -6.563 9.735 1.00 77.75 156 HIS A N 1
ATOM 1224 C CA . HIS A 1 156 ? -7.479 -6.022 9.654 1.00 77.75 156 HIS A CA 1
ATOM 1225 C C . HIS A 1 156 ? -8.365 -6.380 10.862 1.00 77.75 156 HIS A C 1
ATOM 1227 O O . HIS A 1 156 ? -8.775 -5.459 11.578 1.00 77.75 156 HIS A O 1
ATOM 1233 N N . PRO A 1 157 ? -8.666 -7.663 11.149 1.00 72.44 157 PRO A N 1
ATOM 1234 C CA . PRO A 1 157 ? -9.588 -8.012 12.230 1.00 72.44 157 PRO A CA 1
ATOM 1235 C C . PRO A 1 157 ? -9.071 -7.588 13.610 1.00 72.44 157 PRO A C 1
ATOM 1237 O O . PRO A 1 157 ? -9.865 -7.291 14.501 1.00 72.44 157 PRO A O 1
ATOM 1240 N N . TRP A 1 158 ? -7.754 -7.512 13.789 1.00 76.62 158 TRP A N 1
ATOM 1241 C CA . TRP A 1 158 ? -7.123 -7.134 15.051 1.00 76.62 158 TRP A CA 1
ATOM 1242 C C . TRP A 1 158 ? -7.140 -5.622 15.281 1.00 76.62 158 TRP A C 1
ATOM 1244 O O . TRP A 1 158 ? -7.365 -5.183 16.405 1.00 76.62 158 TRP A O 1
ATOM 1254 N N . LEU A 1 159 ? -6.961 -4.815 14.231 1.00 78.75 159 LEU A N 1
ATOM 1255 C CA . LEU A 1 159 ? -6.958 -3.352 14.342 1.00 78.75 159 LEU A CA 1
ATOM 1256 C C . LEU A 1 159 ? -8.294 -2.803 14.834 1.00 78.75 159 LEU A C 1
ATOM 1258 O O . LEU A 1 159 ? -8.314 -1.963 15.731 1.00 78.75 159 LEU A O 1
ATOM 1262 N N . LEU A 1 160 ? -9.406 -3.290 14.278 1.00 73.50 160 LEU A N 1
ATOM 1263 C CA . LEU A 1 160 ? -10.738 -2.833 14.673 1.00 73.50 160 LEU A CA 1
ATOM 1264 C C . LEU A 1 160 ? -11.066 -3.269 16.104 1.00 73.50 160 LEU A C 1
ATOM 1266 O O . LEU A 1 160 ? -11.546 -2.470 16.905 1.00 73.50 160 LEU A O 1
ATOM 1270 N N . THR A 1 161 ? -10.794 -4.531 16.431 1.00 70.62 161 THR A N 1
ATOM 1271 C CA . THR A 1 161 ? -11.221 -5.144 17.693 1.00 70.62 161 THR A CA 1
ATOM 1272 C C . THR A 1 161 ? -10.388 -4.664 18.877 1.00 70.62 161 THR A C 1
ATOM 1274 O O . THR A 1 161 ? -10.952 -4.192 19.866 1.00 70.62 161 THR A O 1
ATOM 1277 N N . PHE A 1 162 ? -9.057 -4.686 18.766 1.00 75.19 162 PHE A N 1
ATOM 1278 C CA . PHE A 1 162 ? -8.184 -4.118 19.792 1.00 75.19 162 PHE A CA 1
ATOM 1279 C C . PHE A 1 162 ? -8.267 -2.599 19.828 1.00 75.19 162 PHE A C 1
ATOM 1281 O O . PHE A 1 162 ? -8.291 -2.034 20.916 1.00 75.19 162 PHE A O 1
ATOM 1288 N N . GLY A 1 163 ? -8.370 -1.938 18.673 1.00 73.56 163 GLY A N 1
ATOM 1289 C CA . GLY A 1 163 ? -8.539 -0.490 18.606 1.00 73.56 163 GLY A CA 1
ATOM 1290 C C . GLY A 1 163 ? -9.759 -0.029 19.400 1.00 73.56 163 GLY A C 1
ATOM 1291 O O . GLY A 1 163 ? -9.629 0.780 20.319 1.00 73.56 163 GLY A O 1
ATOM 1292 N N . ALA A 1 164 ? -10.928 -0.619 19.131 1.00 69.31 164 ALA A N 1
ATOM 1293 C CA . ALA A 1 164 ? -12.157 -0.313 19.859 1.00 69.31 164 ALA A CA 1
ATOM 1294 C C . ALA A 1 164 ? -12.042 -0.637 21.358 1.00 69.31 164 ALA A C 1
ATOM 1296 O O . ALA A 1 164 ? -12.376 0.207 22.187 1.00 69.31 164 ALA A O 1
ATOM 1297 N N . ALA A 1 165 ? -11.512 -1.807 21.726 1.00 70.00 165 ALA A N 1
ATOM 1298 C CA . ALA A 1 165 ? -11.369 -2.204 23.128 1.00 70.00 165 ALA A CA 1
ATOM 1299 C C . ALA A 1 165 ? -10.415 -1.290 23.921 1.00 70.00 165 ALA A C 1
ATOM 1301 O O . ALA A 1 165 ? -10.700 -0.912 25.056 1.00 70.00 165 ALA A O 1
ATOM 1302 N N . LEU A 1 166 ? -9.289 -0.899 23.321 1.00 74.19 166 LEU A N 1
ATOM 1303 C CA . LEU A 1 166 ? -8.261 -0.085 23.973 1.00 74.19 166 LEU A CA 1
ATOM 1304 C C . LEU A 1 166 ? -8.676 1.384 24.101 1.00 74.19 166 LEU A C 1
ATOM 1306 O O . LEU A 1 166 ? -8.248 2.042 25.047 1.00 74.19 166 LEU A O 1
ATOM 1310 N N . THR A 1 167 ? -9.543 1.895 23.215 1.00 71.56 167 THR A N 1
ATOM 1311 C CA . THR A 1 167 ? -10.062 3.273 23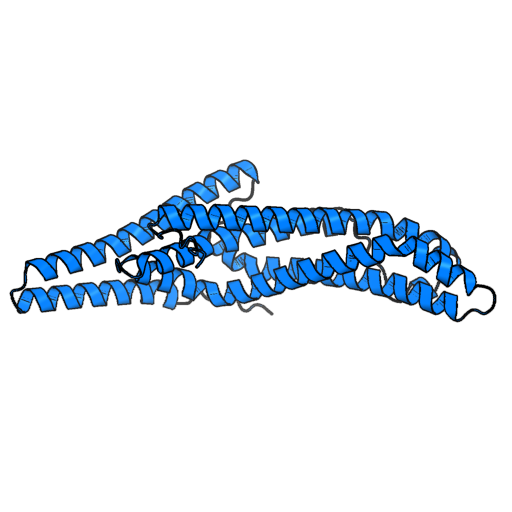.339 1.00 71.56 167 THR A CA 1
ATOM 1312 C C . THR A 1 167 ? -10.880 3.535 24.601 1.00 71.56 167 THR A C 1
ATOM 1314 O O . THR A 1 167 ? -11.014 4.688 25.004 1.00 71.56 167 THR A O 1
ATOM 1317 N N . VAL A 1 168 ? -11.392 2.484 25.242 1.00 67.12 168 VAL A N 1
ATOM 1318 C CA . VAL A 1 168 ? -12.224 2.565 26.453 1.00 67.12 168 VAL A CA 1
ATOM 1319 C C . VAL A 1 168 ? -11.387 2.832 27.702 1.00 67.12 168 VAL A C 1
ATOM 1321 O O . VAL A 1 168 ? -11.865 3.416 28.668 1.00 67.12 168 VAL A O 1
ATOM 1324 N N . SER A 1 169 ? -10.124 2.407 27.698 1.00 69.62 169 SER A N 1
ATOM 1325 C CA . SER A 1 169 ? -9.229 2.588 28.836 1.00 69.62 169 SER A CA 1
ATOM 1326 C C . SER A 1 169 ? -8.488 3.915 28.724 1.00 69.62 169 SER A C 1
ATOM 1328 O O . SER A 1 169 ? -7.713 4.102 27.791 1.00 69.62 169 SER A O 1
ATOM 1330 N N . ASP A 1 170 ? -8.623 4.802 29.714 1.00 69.19 170 ASP A N 1
ATOM 1331 C CA . ASP A 1 170 ? -7.932 6.104 29.735 1.00 69.19 170 ASP A CA 1
ATOM 1332 C C . ASP A 1 170 ? -6.408 5.993 29.545 1.00 69.19 170 ASP A C 1
ATOM 1334 O O . ASP A 1 170 ? -5.784 6.864 28.942 1.00 69.19 170 ASP A O 1
ATOM 1338 N N . ARG A 1 171 ? -5.795 4.898 30.020 1.00 71.88 171 ARG A N 1
ATOM 1339 C CA . ARG A 1 171 ? -4.344 4.662 29.907 1.00 71.88 171 ARG A CA 1
ATOM 1340 C C . ARG A 1 171 ? -3.915 4.129 28.540 1.00 71.88 171 ARG A C 1
ATOM 1342 O O . ARG A 1 171 ? -2.777 4.352 28.142 1.00 71.88 171 ARG A O 1
ATOM 1349 N N . LEU A 1 172 ? -4.796 3.412 27.843 1.00 76.25 172 LEU A N 1
ATOM 1350 C CA . LEU A 1 172 ? -4.496 2.748 26.565 1.00 76.25 172 LEU A CA 1
ATOM 1351 C C . LEU A 1 172 ? -5.211 3.392 25.374 1.00 76.25 172 LEU A C 1
ATOM 1353 O O . LEU A 1 172 ? -5.003 2.979 24.231 1.00 76.25 172 LEU A O 1
ATOM 1357 N N . ARG A 1 173 ? -5.980 4.456 25.625 1.00 72.44 173 ARG A N 1
ATOM 1358 C CA . ARG A 1 173 ? -6.740 5.190 24.618 1.00 72.44 173 ARG A CA 1
ATOM 1359 C C . ARG A 1 173 ? -5.876 5.675 23.464 1.00 72.44 173 ARG A C 1
ATOM 1361 O O . ARG A 1 173 ? -6.339 5.672 22.329 1.00 72.44 173 ARG A O 1
ATOM 1368 N N . ALA A 1 174 ? -4.618 6.017 23.734 1.00 73.19 174 ALA A N 1
ATOM 1369 C CA . ALA A 1 174 ? -3.687 6.428 22.693 1.00 73.19 174 ALA A CA 1
ATOM 1370 C C . ALA A 1 174 ? -3.319 5.311 21.721 1.00 73.19 174 ALA A C 1
ATOM 1372 O O . ALA A 1 174 ? -3.374 5.498 20.507 1.00 73.19 174 ALA A O 1
ATOM 1373 N N . VAL A 1 175 ? -3.040 4.120 22.242 1.00 78.75 175 VAL A N 1
ATOM 1374 C CA . VAL A 1 175 ? -2.753 2.953 21.405 1.00 78.75 175 VAL A CA 1
ATOM 1375 C C . VAL A 1 175 ? -4.007 2.540 20.630 1.00 78.75 175 VAL A C 1
ATOM 1377 O O . VAL A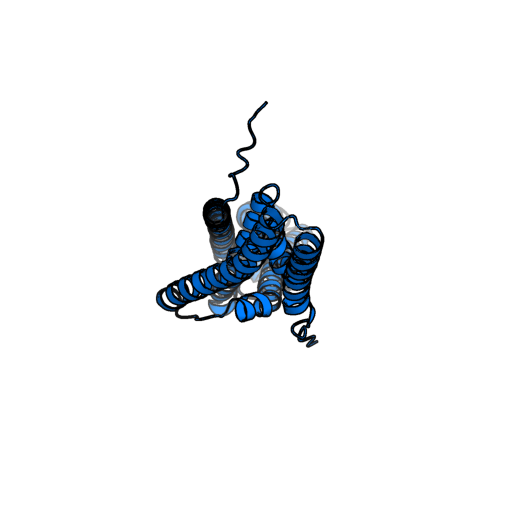 1 175 ? -3.933 2.303 19.427 1.00 78.75 175 VAL A O 1
ATOM 1380 N N . GLY A 1 176 ? -5.174 2.543 21.285 1.00 77.50 176 GLY A N 1
ATOM 1381 C CA . GLY A 1 176 ? -6.450 2.242 20.632 1.00 77.50 176 GLY A CA 1
ATOM 1382 C C . GLY A 1 176 ? -6.803 3.222 19.509 1.00 77.50 176 GLY A C 1
ATOM 1383 O O . GLY A 1 176 ? -7.184 2.802 18.417 1.00 77.50 176 GLY A O 1
ATOM 1384 N N . GLY A 1 177 ? -6.609 4.524 19.745 1.00 75.81 177 GLY A N 1
ATOM 1385 C CA . GLY A 1 177 ? -6.821 5.579 18.753 1.00 75.81 177 GLY A CA 1
ATOM 1386 C C . GLY A 1 177 ? -5.894 5.446 17.545 1.00 75.81 177 GLY A C 1
ATOM 1387 O O . GLY A 1 177 ? -6.355 5.567 16.412 1.00 75.81 177 GLY A O 1
ATOM 1388 N N . ALA A 1 178 ? -4.621 5.104 17.765 1.00 80.00 178 ALA A N 1
ATOM 1389 C CA . ALA A 1 178 ? -3.670 4.853 16.685 1.00 80.00 178 ALA A CA 1
ATOM 1390 C C . ALA A 1 178 ? -4.058 3.632 15.836 1.00 80.00 178 ALA A C 1
ATOM 1392 O O . ALA A 1 178 ? -4.034 3.708 14.608 1.00 80.00 178 ALA A O 1
ATOM 1393 N N . MET A 1 179 ? -4.471 2.527 16.466 1.00 82.81 179 MET A N 1
ATOM 1394 C CA . MET A 1 179 ? -4.915 1.323 15.750 1.00 82.81 179 MET A CA 1
ATOM 1395 C C . MET A 1 179 ? -6.175 1.584 14.917 1.00 82.81 179 MET A C 1
ATOM 1397 O O . MET A 1 179 ? -6.239 1.174 13.757 1.00 82.81 179 MET A O 1
ATOM 1401 N N . LEU A 1 180 ? -7.148 2.318 15.467 1.00 79.00 180 LEU A N 1
ATOM 1402 C CA . LEU A 1 180 ? -8.338 2.728 14.718 1.00 79.00 180 LEU A CA 1
ATOM 1403 C C . LEU A 1 180 ? -7.986 3.681 13.575 1.00 79.00 180 LEU A C 1
ATOM 1405 O O . LEU A 1 180 ? -8.508 3.526 12.479 1.00 79.00 180 LEU A O 1
ATOM 1409 N N . ALA A 1 181 ? -7.077 4.630 13.778 1.00 81.25 181 ALA A N 1
ATOM 1410 C CA . ALA A 1 181 ? -6.672 5.536 12.711 1.00 81.25 181 ALA A CA 1
ATOM 1411 C C . ALA A 1 181 ? -6.009 4.790 11.540 1.00 81.25 181 ALA A C 1
ATOM 1413 O O . ALA A 1 181 ? -6.357 5.033 10.384 1.00 81.25 181 ALA A O 1
ATOM 1414 N N . ILE A 1 182 ? -5.115 3.836 11.831 1.00 83.56 182 ILE A N 1
ATOM 1415 C CA . ILE A 1 182 ? -4.489 2.981 10.808 1.00 83.56 182 ILE A CA 1
ATOM 1416 C C . ILE A 1 182 ? -5.565 2.193 10.059 1.00 83.56 182 ILE A C 1
ATOM 1418 O O . ILE A 1 182 ? -5.535 2.123 8.830 1.00 83.56 182 ILE A O 1
ATOM 1422 N N . TYR A 1 183 ? -6.540 1.646 10.788 1.00 80.69 183 TYR A N 1
ATOM 1423 C CA . TYR A 1 183 ? -7.645 0.898 10.202 1.00 80.69 183 TYR A CA 1
ATOM 1424 C C . TYR A 1 183 ? -8.468 1.721 9.199 1.00 80.69 183 TYR A C 1
ATOM 1426 O O . TYR A 1 183 ? -8.880 1.210 8.156 1.00 80.69 183 TYR A O 1
ATOM 1434 N N . LEU A 1 184 ? -8.706 2.998 9.503 1.00 76.69 184 LEU A N 1
ATOM 1435 C CA . LEU A 1 184 ? -9.542 3.861 8.671 1.00 76.69 184 LEU A CA 1
ATOM 1436 C C . LEU A 1 184 ? -8.813 4.355 7.420 1.00 76.69 184 LEU A C 1
ATOM 1438 O O . LEU A 1 184 ? -9.426 4.468 6.363 1.00 76.69 184 LEU A O 1
ATOM 1442 N N . VAL A 1 185 ? -7.519 4.653 7.527 1.00 81.38 185 VAL A N 1
ATOM 1443 C CA . VAL A 1 185 ? -6.788 5.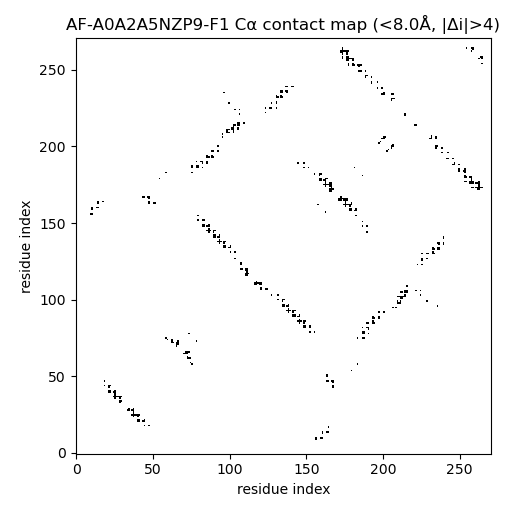340 6.454 1.00 81.38 185 VAL A CA 1
ATOM 1444 C C . VAL A 1 185 ? -6.029 4.365 5.564 1.00 81.38 185 VAL A C 1
ATOM 1446 O O . VAL A 1 185 ? -6.092 4.471 4.340 1.00 81.38 185 VAL A O 1
ATOM 1449 N N . MET A 1 186 ? -5.311 3.409 6.157 1.00 83.44 186 MET A N 1
ATOM 1450 C CA . MET A 1 186 ? -4.292 2.647 5.434 1.00 83.44 186 MET A CA 1
ATOM 1451 C C . MET A 1 186 ? -4.897 1.688 4.403 1.00 83.44 186 MET A C 1
ATOM 1453 O O . MET A 1 186 ? -4.374 1.566 3.298 1.00 83.44 186 MET A O 1
ATOM 1457 N N . GLY A 1 187 ? -6.034 1.063 4.727 1.00 79.69 187 GLY A N 1
ATOM 1458 C CA . GLY A 1 187 ? -6.736 0.174 3.799 1.00 79.69 187 GLY A CA 1
ATOM 1459 C C . GLY A 1 187 ? -7.171 0.899 2.521 1.00 79.69 187 GLY A C 1
ATOM 1460 O O . GLY A 1 187 ? -6.862 0.461 1.416 1.00 79.69 187 GLY A O 1
ATOM 1461 N N . ALA A 1 188 ? -7.822 2.056 2.663 1.00 77.94 188 ALA A N 1
ATOM 1462 C CA . ALA A 1 188 ? -8.251 2.863 1.522 1.00 77.94 188 ALA A CA 1
ATOM 1463 C C . ALA A 1 188 ? -7.060 3.444 0.742 1.00 77.94 188 ALA A C 1
ATOM 1465 O O . ALA A 1 188 ? -7.055 3.399 -0.487 1.00 77.94 188 ALA A O 1
ATOM 1466 N N . ALA A 1 189 ? -6.031 3.941 1.438 1.00 83.00 189 ALA A N 1
ATOM 1467 C CA . ALA A 1 189 ? -4.843 4.511 0.808 1.00 83.00 189 ALA A CA 1
ATOM 1468 C C . ALA A 1 189 ? -4.143 3.506 -0.118 1.00 83.00 189 ALA A C 1
ATOM 1470 O O . ALA A 1 189 ? -3.838 3.840 -1.260 1.00 83.00 189 ALA A O 1
ATOM 1471 N N . LEU A 1 190 ? -3.950 2.261 0.329 1.00 85.69 190 LEU A N 1
ATOM 1472 C CA . LEU A 1 190 ? -3.289 1.231 -0.478 1.00 85.69 190 LEU A CA 1
ATOM 1473 C C . LEU A 1 190 ? -4.082 0.861 -1.727 1.00 85.69 190 LEU A C 1
ATOM 1475 O O . LEU A 1 190 ? -3.490 0.708 -2.792 1.00 85.69 190 LEU A O 1
ATOM 1479 N N . VAL A 1 191 ? -5.408 0.759 -1.620 1.00 84.38 191 VAL A N 1
ATOM 1480 C CA . VAL A 1 191 ? -6.275 0.472 -2.773 1.00 84.38 191 VAL A CA 1
ATOM 1481 C C . VAL A 1 191 ? -6.242 1.617 -3.781 1.00 84.38 191 VAL A C 1
ATOM 1483 O O . VAL A 1 191 ? -6.154 1.374 -4.984 1.00 84.38 191 VAL A O 1
ATOM 1486 N N . LEU A 1 192 ? -6.274 2.866 -3.311 1.00 82.81 192 LEU A N 1
ATOM 1487 C CA . LEU A 1 192 ? -6.186 4.039 -4.181 1.00 82.81 192 LEU A CA 1
ATOM 1488 C C . LEU A 1 192 ? -4.840 4.111 -4.900 1.00 82.81 192 LEU A C 1
ATOM 1490 O O . LEU A 1 192 ? -4.812 4.312 -6.113 1.00 82.81 192 LEU A O 1
ATOM 1494 N N . ILE A 1 193 ? -3.740 3.890 -4.176 1.00 86.81 193 ILE A N 1
ATOM 1495 C CA . ILE A 1 193 ? -2.398 3.844 -4.763 1.00 86.81 193 ILE A CA 1
ATOM 1496 C C . ILE A 1 193 ? -2.320 2.719 -5.793 1.00 86.81 193 ILE A C 1
ATOM 1498 O O . ILE A 1 193 ? -1.849 2.959 -6.899 1.00 86.81 193 ILE A O 1
ATOM 1502 N N . ALA A 1 194 ? -2.820 1.522 -5.476 1.00 85.88 194 ALA A N 1
ATOM 1503 C CA . ALA A 1 194 ? -2.807 0.392 -6.398 1.00 85.88 194 ALA A CA 1
ATOM 1504 C C . ALA A 1 194 ? -3.604 0.676 -7.675 1.00 85.88 194 ALA A C 1
ATOM 1506 O O . ALA A 1 194 ? -3.100 0.438 -8.765 1.00 85.88 194 ALA A O 1
ATOM 1507 N N . ASN A 1 195 ? -4.816 1.226 -7.571 1.00 85.19 195 ASN A N 1
ATOM 1508 C CA . ASN A 1 195 ? -5.641 1.538 -8.742 1.00 85.19 195 ASN A CA 1
ATOM 1509 C C . ASN A 1 195 ? -5.036 2.657 -9.601 1.00 85.19 195 ASN A C 1
ATOM 1511 O O . ASN A 1 195 ? -5.027 2.565 -10.830 1.00 85.19 195 ASN A O 1
ATOM 1515 N N . HIS A 1 196 ? -4.496 3.702 -8.971 1.00 84.12 196 HIS A N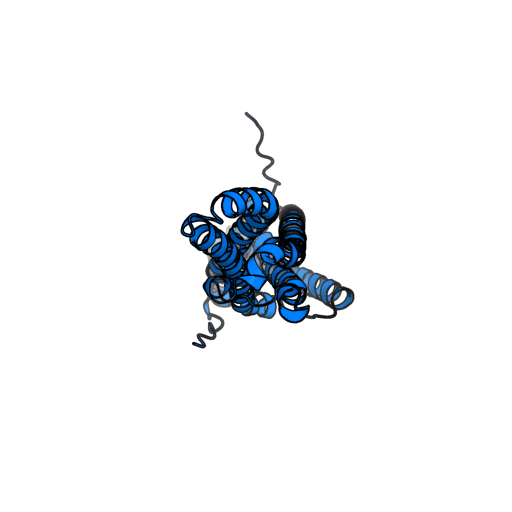 1
ATOM 1516 C CA . HIS A 1 196 ? -3.837 4.783 -9.699 1.00 84.12 196 HIS A CA 1
ATOM 1517 C C . HIS A 1 196 ? -2.557 4.296 -10.391 1.00 84.12 196 HIS A C 1
ATOM 1519 O O . HIS A 1 196 ? -2.360 4.549 -11.577 1.00 84.12 196 HIS A O 1
ATOM 1525 N N . ALA A 1 197 ? -1.735 3.519 -9.682 1.00 83.69 197 ALA A N 1
ATOM 1526 C CA . ALA A 1 197 ? -0.525 2.921 -10.229 1.00 83.69 197 ALA A CA 1
ATOM 1527 C C . ALA A 1 197 ? -0.828 1.962 -11.385 1.00 83.69 197 ALA A C 1
ATOM 1529 O O . ALA A 1 197 ? -0.155 2.000 -12.411 1.00 83.69 197 ALA A O 1
ATOM 1530 N N . TYR A 1 198 ? -1.858 1.129 -11.246 1.00 81.75 198 TYR A N 1
ATOM 1531 C CA . TYR A 1 198 ? -2.229 0.139 -12.253 1.00 81.75 198 TYR A CA 1
ATOM 1532 C C . TYR A 1 198 ? -2.768 0.773 -13.537 1.00 81.75 198 TYR A C 1
ATOM 1534 O O . TYR A 1 198 ? -2.341 0.406 -14.629 1.00 81.75 198 TYR A O 1
ATOM 1542 N N . SER A 1 199 ? -3.652 1.768 -13.414 1.00 81.25 199 SER A N 1
ATOM 1543 C CA . SER A 1 199 ? -4.189 2.492 -14.577 1.00 81.25 199 SER A CA 1
ATOM 1544 C C . SER A 1 199 ? -3.090 3.214 -15.366 1.00 81.25 199 SER A C 1
ATOM 1546 O O . SER A 1 199 ? -3.063 3.154 -16.593 1.00 81.25 199 SER A O 1
ATOM 1548 N N . HIS A 1 200 ? -2.125 3.830 -14.677 1.00 75.88 200 HIS A N 1
ATOM 1549 C CA . HIS A 1 200 ? -1.026 4.550 -15.331 1.00 75.88 200 HIS A CA 1
ATOM 1550 C C . HIS A 1 200 ? 0.111 3.651 -15.831 1.00 75.88 200 HIS A C 1
ATOM 1552 O O . HIS A 1 200 ? 0.892 4.102 -16.661 1.00 75.88 200 HIS A O 1
ATOM 1558 N N . THR A 1 201 ? 0.221 2.400 -15.374 1.00 71.12 201 THR A N 1
ATOM 1559 C CA . THR A 1 201 ? 1.236 1.455 -15.881 1.00 71.12 201 THR A CA 1
ATOM 1560 C C . THR A 1 201 ? 0.683 0.510 -16.939 1.00 71.12 201 THR A C 1
ATOM 1562 O O . THR A 1 201 ? 1.228 0.417 -18.037 1.00 71.12 201 THR A O 1
ATOM 1565 N N . ILE A 1 202 ? -0.368 -0.237 -16.597 1.00 69.94 202 ILE A N 1
ATOM 1566 C CA . ILE A 1 202 ? -0.841 -1.377 -17.383 1.00 69.94 202 ILE A CA 1
ATOM 1567 C C . ILE A 1 202 ? -1.907 -0.947 -18.392 1.00 69.94 202 ILE A C 1
ATOM 1569 O O . ILE A 1 202 ? -1.846 -1.364 -19.548 1.00 69.94 202 ILE A O 1
ATOM 1573 N N . GLU A 1 203 ? -2.852 -0.088 -18.005 1.00 66.25 203 GLU A N 1
ATOM 1574 C CA . GLU A 1 203 ? -3.934 0.334 -18.910 1.00 66.25 203 GLU A CA 1
ATOM 1575 C C . GLU A 1 203 ? -3.473 1.376 -19.940 1.00 66.25 203 GLU A C 1
ATOM 1577 O O . GLU A 1 203 ? -3.906 1.334 -21.093 1.00 66.25 203 GLU A O 1
ATOM 1582 N N . SER A 1 204 ? -2.543 2.260 -19.567 1.00 62.25 204 SER A N 1
ATOM 1583 C CA . SER A 1 204 ? -1.946 3.267 -20.459 1.00 62.25 204 SER A CA 1
ATOM 1584 C C . SER A 1 204 ? -1.030 2.680 -21.546 1.00 62.25 204 SER A C 1
ATOM 1586 O O . SER A 1 204 ? -0.659 3.389 -22.480 1.00 62.25 204 SER A O 1
ATOM 1588 N N . ARG A 1 205 ? -0.663 1.390 -21.446 1.00 62.72 205 ARG A N 1
ATOM 1589 C CA . ARG A 1 205 ? 0.356 0.707 -22.272 1.00 62.72 205 ARG A CA 1
ATOM 1590 C C . ARG A 1 205 ? 1.748 1.355 -22.243 1.00 62.72 205 ARG A C 1
ATOM 1592 O O . ARG A 1 205 ? 2.586 1.005 -23.072 1.00 62.72 205 ARG A O 1
ATOM 1599 N N . GLU A 1 206 ? 2.022 2.251 -21.296 1.00 64.94 206 GLU A N 1
ATOM 1600 C CA . GLU A 1 206 ? 3.354 2.851 -21.140 1.00 64.94 206 GLU A CA 1
ATOM 1601 C C . GLU A 1 206 ? 4.384 1.816 -20.670 1.00 64.94 206 GLU A C 1
ATOM 1603 O O . GLU A 1 206 ? 5.532 1.846 -21.102 1.00 64.94 206 GLU A O 1
ATOM 1608 N N . PHE A 1 207 ? 3.959 0.826 -19.877 1.00 66.31 207 PHE A N 1
ATOM 1609 C CA . PHE A 1 207 ? 4.728 -0.397 -19.652 1.00 66.31 207 PHE A CA 1
ATOM 1610 C C . PHE A 1 207 ? 4.426 -1.417 -20.750 1.00 66.31 207 PHE A C 1
ATOM 1612 O O . PHE A 1 207 ? 3.602 -2.322 -20.567 1.00 66.31 207 PHE A O 1
ATOM 1619 N N . SER A 1 208 ? 5.102 -1.284 -21.893 1.00 66.69 208 SER A N 1
ATOM 1620 C CA . SER A 1 208 ? 5.078 -2.330 -22.917 1.00 66.69 208 SER A CA 1
ATOM 1621 C C . SER A 1 208 ? 5.596 -3.640 -22.327 1.00 66.69 208 SER A C 1
ATOM 1623 O O . SER A 1 208 ? 6.638 -3.638 -21.669 1.00 66.69 208 SER A O 1
ATOM 1625 N N . ASP A 1 209 ? 4.888 -4.743 -22.566 1.00 72.62 209 ASP A N 1
ATOM 1626 C CA . ASP A 1 209 ? 5.366 -6.063 -22.165 1.00 72.62 209 ASP A CA 1
ATOM 1627 C C . ASP A 1 209 ? 6.641 -6.399 -22.940 1.00 72.62 209 ASP A C 1
ATOM 1629 O O . ASP A 1 209 ? 6.703 -6.244 -24.164 1.00 72.62 209 ASP A O 1
ATOM 1633 N N . VAL A 1 210 ? 7.661 -6.846 -22.215 1.00 73.88 210 VAL A N 1
ATOM 1634 C CA . VAL A 1 210 ? 8.947 -7.231 -22.786 1.00 73.88 210 VAL A CA 1
ATOM 1635 C C . VAL A 1 210 ? 9.224 -8.675 -22.419 1.00 73.88 210 VAL A C 1
ATOM 1637 O O . VAL A 1 210 ? 9.080 -9.056 -21.262 1.00 73.88 210 VAL A O 1
ATOM 1640 N N . ASP A 1 211 ? 9.624 -9.477 -23.406 1.00 77.75 211 ASP A N 1
ATOM 1641 C CA . ASP A 1 211 ? 10.172 -10.805 -23.143 1.00 77.75 211 ASP A CA 1
ATOM 1642 C C . ASP A 1 211 ? 11.562 -10.635 -22.502 1.00 77.75 211 ASP A C 1
ATOM 1644 O O . ASP A 1 211 ? 12.465 -10.134 -23.183 1.00 77.75 211 ASP A O 1
ATOM 1648 N N . PRO A 1 212 ? 11.769 -11.053 -21.235 1.00 70.50 212 PRO A N 1
ATOM 1649 C CA . PRO A 1 212 ? 13.034 -10.876 -20.518 1.00 70.50 212 PRO A CA 1
ATOM 1650 C C . PRO A 1 212 ? 14.247 -11.445 -21.264 1.00 70.50 212 PRO A C 1
ATOM 1652 O O . PRO A 1 212 ? 15.368 -10.977 -21.069 1.00 70.50 212 PRO A O 1
ATOM 1655 N N . PHE A 1 213 ? 14.034 -12.432 -22.140 1.00 73.06 213 PHE A N 1
ATOM 1656 C CA . PHE A 1 213 ? 15.087 -13.081 -22.925 1.00 73.06 213 PHE A CA 1
ATOM 1657 C C . PHE A 1 213 ? 15.035 -12.735 -24.423 1.00 73.06 213 PHE A C 1
ATOM 1659 O O . PHE A 1 213 ? 15.952 -13.085 -25.172 1.00 73.06 213 PHE A O 1
ATOM 1666 N N . GLY A 1 214 ? 14.010 -11.999 -24.863 1.00 63.19 214 GLY A N 1
ATOM 1667 C CA . GLY A 1 214 ? 13.754 -11.679 -26.270 1.00 63.19 214 GLY A CA 1
ATOM 1668 C C . GLY A 1 214 ? 14.802 -10.762 -26.907 1.00 63.19 214 GLY A C 1
ATOM 1669 O O . GLY A 1 214 ? 15.022 -10.838 -28.116 1.00 63.19 214 GLY A O 1
ATOM 1670 N N . ALA A 1 215 ? 15.527 -9.968 -26.103 1.00 57.91 215 ALA A N 1
ATOM 1671 C CA . ALA A 1 215 ? 16.605 -9.089 -26.576 1.00 57.91 215 ALA A CA 1
ATOM 1672 C C . ALA A 1 215 ? 17.677 -9.834 -27.388 1.00 57.91 215 ALA A C 1
ATOM 1674 O O . ALA A 1 215 ? 18.308 -9.254 -28.267 1.00 57.91 215 ALA A O 1
ATOM 1675 N N . ALA A 1 216 ? 17.899 -11.121 -27.105 1.00 55.94 216 ALA A N 1
ATOM 1676 C CA . ALA A 1 216 ? 18.916 -11.925 -27.778 1.00 55.94 216 ALA A CA 1
ATOM 1677 C C . ALA A 1 216 ? 18.568 -12.270 -29.234 1.00 55.94 216 ALA A C 1
ATOM 1679 O O . ALA A 1 216 ? 19.458 -12.614 -30.008 1.00 55.94 216 ALA A O 1
ATOM 1680 N N . VAL A 1 217 ? 17.287 -12.207 -29.604 1.00 60.16 217 VAL A N 1
ATOM 1681 C CA . VAL A 1 217 ? 16.790 -12.784 -30.859 1.00 60.16 217 VAL A CA 1
ATOM 1682 C C . VAL A 1 217 ? 16.905 -11.802 -32.030 1.00 60.16 217 VAL A C 1
ATOM 1684 O O . VAL A 1 217 ? 17.021 -12.241 -33.173 1.00 60.16 217 VAL A O 1
ATOM 1687 N N . ASN A 1 218 ? 16.946 -10.486 -31.773 1.00 67.50 218 ASN A N 1
ATOM 1688 C CA . ASN A 1 218 ? 17.021 -9.469 -32.826 1.00 67.50 218 ASN A CA 1
ATOM 1689 C C . ASN A 1 218 ? 18.141 -8.429 -32.594 1.00 67.50 218 ASN A C 1
ATOM 1691 O O . ASN A 1 218 ? 17.927 -7.427 -31.906 1.00 67.50 218 ASN A O 1
ATOM 1695 N N . PRO A 1 219 ? 19.321 -8.603 -33.222 1.00 65.06 219 PRO A N 1
ATOM 1696 C CA . PRO A 1 219 ? 20.451 -7.679 -33.100 1.00 65.06 219 PRO A CA 1
ATOM 1697 C C . PRO A 1 219 ? 20.170 -6.241 -33.544 1.00 65.06 219 PRO A C 1
ATOM 1699 O O . PRO A 1 219 ? 20.842 -5.312 -33.098 1.00 65.06 219 PRO A O 1
ATOM 1702 N N . ALA A 1 220 ? 19.168 -6.037 -34.405 1.00 68.38 220 ALA A N 1
ATOM 1703 C CA . ALA A 1 220 ? 18.764 -4.707 -34.854 1.00 68.38 220 ALA A CA 1
ATOM 1704 C C . ALA A 1 220 ? 18.105 -3.876 -33.739 1.00 68.38 220 ALA A C 1
ATOM 1706 O O . ALA A 1 220 ? 18.070 -2.651 -33.825 1.00 68.38 220 ALA A O 1
ATOM 1707 N N . GLU A 1 221 ? 17.602 -4.523 -32.684 1.00 68.88 221 GLU A N 1
ATOM 1708 C CA . GLU A 1 221 ? 16.921 -3.848 -31.578 1.00 68.88 221 GLU A CA 1
ATOM 1709 C C . GLU A 1 221 ? 17.887 -3.394 -30.477 1.00 68.88 221 GLU A C 1
ATOM 1711 O O . GLU A 1 221 ? 17.538 -2.495 -29.711 1.00 68.88 221 GLU A O 1
ATOM 1716 N N . TRP A 1 222 ? 19.118 -3.923 -30.436 1.00 68.75 222 TRP A N 1
ATOM 1717 C CA . TRP A 1 222 ? 20.124 -3.628 -29.403 1.00 68.75 222 TRP A CA 1
ATOM 1718 C C . TRP A 1 222 ? 20.432 -2.133 -29.213 1.00 68.75 222 TRP A C 1
ATOM 1720 O O . TRP A 1 222 ? 20.468 -1.690 -28.064 1.00 68.75 222 TRP A O 1
ATOM 1730 N N . PRO A 1 223 ? 20.582 -1.313 -30.273 1.00 68.69 223 PRO A N 1
ATOM 1731 C CA . PRO A 1 223 ? 20.830 0.122 -30.115 1.00 68.69 223 PRO A CA 1
ATOM 1732 C C . PRO A 1 223 ? 19.606 0.889 -29.596 1.00 68.69 223 PRO A C 1
ATOM 1734 O O . PRO A 1 223 ? 19.742 1.972 -29.036 1.00 68.69 223 PRO A O 1
ATOM 1737 N N . SER A 1 224 ? 18.404 0.335 -29.784 1.00 76.94 224 SER A N 1
ATOM 1738 C CA . SER A 1 224 ? 17.133 0.957 -29.393 1.00 76.94 224 SER A CA 1
ATOM 1739 C C . SER A 1 224 ? 16.659 0.564 -27.992 1.00 76.94 224 SER A C 1
ATOM 1741 O O . SER A 1 224 ? 15.653 1.093 -27.527 1.00 76.94 224 SER A O 1
ATOM 1743 N N . VAL A 1 225 ? 17.371 -0.342 -27.305 1.00 78.00 225 VAL A N 1
ATOM 1744 C CA . VAL A 1 225 ? 17.001 -0.838 -25.967 1.00 78.00 225 VAL A CA 1
ATOM 1745 C C . VAL A 1 225 ? 16.883 0.306 -24.960 1.00 78.00 225 VAL A C 1
ATOM 1747 O O . VAL A 1 225 ? 15.878 0.374 -24.260 1.00 78.00 225 VAL A O 1
ATOM 1750 N N . ALA A 1 226 ? 17.850 1.228 -24.931 1.00 76.75 226 ALA A N 1
ATOM 1751 C CA . ALA A 1 226 ? 17.807 2.393 -24.041 1.00 76.75 226 ALA A CA 1
ATOM 1752 C C . ALA A 1 226 ? 16.609 3.306 -24.361 1.00 76.75 226 ALA A C 1
ATOM 1754 O O . ALA A 1 226 ? 15.801 3.611 -23.493 1.00 76.75 226 ALA A O 1
ATOM 1755 N N . ALA A 1 227 ? 16.408 3.632 -25.642 1.00 81.44 227 ALA A N 1
ATOM 1756 C CA . ALA A 1 227 ? 15.286 4.467 -26.077 1.00 81.44 227 ALA A CA 1
ATOM 1757 C C . ALA A 1 227 ? 13.906 3.839 -25.789 1.00 81.44 227 ALA A C 1
ATOM 1759 O O . ALA A 1 227 ? 12.947 4.558 -25.523 1.00 81.44 227 ALA A O 1
ATOM 1760 N N . ARG A 1 228 ? 13.786 2.503 -25.829 1.00 81.38 228 ARG A N 1
ATOM 1761 C CA . ARG A 1 228 ? 12.551 1.790 -25.453 1.00 81.38 228 ARG A CA 1
ATOM 1762 C C . ARG A 1 228 ? 12.341 1.731 -23.942 1.00 81.38 228 ARG A C 1
ATOM 1764 O O . ARG A 1 228 ? 11.193 1.673 -23.519 1.00 81.38 228 ARG A O 1
ATOM 1771 N N . ALA A 1 229 ? 13.414 1.727 -23.154 1.00 83.25 229 ALA A N 1
ATOM 1772 C CA . ALA A 1 229 ? 13.353 1.661 -21.697 1.00 83.25 229 ALA A CA 1
ATOM 1773 C C . ALA A 1 229 ? 13.073 3.025 -21.038 1.00 83.25 229 ALA A C 1
ATOM 1775 O O . ALA A 1 229 ? 12.498 3.049 -19.952 1.00 83.25 229 ALA A O 1
ATOM 1776 N N . ASP A 1 230 ? 13.418 4.140 -21.689 1.00 85.44 230 ASP A N 1
ATOM 1777 C CA . ASP A 1 230 ? 13.289 5.495 -21.129 1.00 85.44 230 ASP A CA 1
ATOM 1778 C C . ASP A 1 230 ? 11.841 5.873 -20.758 1.00 85.44 230 ASP A C 1
ATOM 1780 O O . ASP A 1 230 ? 11.566 6.302 -19.637 1.00 85.44 230 ASP A O 1
ATOM 1784 N N . GLY A 1 231 ? 10.878 5.643 -21.658 1.00 84.62 231 GLY A N 1
ATOM 1785 C CA . GLY A 1 231 ? 9.455 5.898 -21.390 1.00 84.62 231 GLY A CA 1
ATOM 1786 C C . GLY A 1 231 ? 8.932 5.143 -20.155 1.00 84.62 231 GLY A C 1
ATOM 1787 O O . GLY A 1 231 ? 8.518 5.783 -19.185 1.00 84.62 231 GLY A O 1
ATOM 1788 N N . PRO A 1 232 ? 9.010 3.797 -20.136 1.00 85.19 232 PRO A N 1
ATOM 1789 C CA . PRO A 1 232 ? 8.600 2.997 -18.985 1.00 85.19 232 PRO A CA 1
ATOM 1790 C C . PRO A 1 232 ? 9.364 3.339 -17.696 1.00 85.19 232 PRO A C 1
ATOM 1792 O O . PRO A 1 232 ? 8.771 3.317 -16.618 1.00 85.19 232 PRO A O 1
ATOM 1795 N N . ALA A 1 233 ? 10.655 3.685 -17.774 1.00 86.56 233 ALA A N 1
ATOM 1796 C CA . ALA A 1 233 ? 11.452 4.083 -16.611 1.00 86.56 233 ALA A CA 1
ATOM 1797 C C . ALA A 1 233 ? 10.951 5.396 -15.985 1.00 86.56 233 ALA A C 1
ATOM 1799 O O . ALA A 1 233 ? 10.825 5.490 -14.759 1.00 86.56 233 ALA A O 1
ATOM 1800 N N . ASN A 1 234 ? 10.603 6.390 -16.806 1.00 88.62 234 ASN A N 1
ATOM 1801 C CA . ASN A 1 234 ? 10.034 7.652 -16.330 1.00 88.62 234 ASN A CA 1
ATOM 1802 C C . ASN A 1 234 ? 8.671 7.439 -15.655 1.00 88.62 234 ASN A C 1
ATOM 1804 O O . ASN A 1 234 ? 8.434 7.962 -14.560 1.00 88.62 234 ASN A O 1
ATOM 1808 N N . THR A 1 235 ? 7.812 6.599 -16.235 1.00 87.12 235 THR A N 1
ATOM 1809 C CA . THR A 1 235 ? 6.531 6.210 -15.625 1.00 87.12 235 THR A CA 1
ATOM 1810 C C . THR A 1 235 ? 6.744 5.444 -14.313 1.00 87.12 235 THR A C 1
ATOM 1812 O O . THR A 1 235 ? 6.068 5.718 -13.319 1.00 87.12 235 THR A O 1
ATOM 1815 N N . ALA A 1 236 ? 7.730 4.540 -14.250 1.00 87.69 236 ALA A N 1
ATOM 1816 C CA . ALA A 1 236 ? 8.075 3.796 -13.036 1.00 87.69 236 ALA A CA 1
ATOM 1817 C C . ALA A 1 236 ? 8.429 4.733 -11.870 1.00 87.69 236 ALA A C 1
ATOM 1819 O O . ALA A 1 236 ? 7.925 4.563 -10.754 1.00 87.69 236 ALA A O 1
ATOM 1820 N N . ILE A 1 237 ? 9.264 5.745 -12.126 1.00 90.44 237 ILE A N 1
ATOM 1821 C CA . ILE A 1 237 ? 9.641 6.753 -11.128 1.00 90.44 237 ILE A CA 1
ATOM 1822 C C . ILE A 1 237 ? 8.447 7.611 -10.733 1.00 90.44 237 ILE A C 1
ATOM 1824 O O . ILE A 1 237 ? 8.209 7.778 -9.536 1.00 90.44 237 ILE A O 1
ATOM 1828 N N . TYR A 1 238 ? 7.680 8.120 -11.699 1.00 90.12 238 TYR A N 1
ATOM 1829 C CA . TYR A 1 238 ? 6.515 8.962 -11.427 1.00 90.12 238 TYR A CA 1
ATOM 1830 C C . TYR A 1 238 ? 5.551 8.287 -10.445 1.00 90.12 238 TYR A C 1
ATOM 1832 O O . TYR A 1 238 ? 5.177 8.870 -9.425 1.00 90.12 238 TYR A O 1
ATOM 1840 N N . ILE A 1 239 ? 5.217 7.021 -10.696 1.00 89.31 239 ILE A N 1
ATOM 1841 C CA . ILE A 1 239 ? 4.258 6.286 -9.870 1.00 89.31 239 ILE A CA 1
ATOM 1842 C C . ILE A 1 239 ? 4.875 5.893 -8.524 1.00 89.31 239 ILE A C 1
ATOM 1844 O O . ILE A 1 239 ? 4.188 5.926 -7.505 1.00 89.31 239 ILE A O 1
ATOM 1848 N N . SER A 1 240 ? 6.173 5.587 -8.478 1.00 90.00 240 SER A N 1
ATOM 1849 C CA . SER A 1 240 ? 6.871 5.325 -7.211 1.00 90.00 240 SER A CA 1
ATOM 1850 C C . SER A 1 240 ? 6.887 6.564 -6.313 1.00 90.00 240 SER A C 1
ATOM 1852 O O . SER A 1 240 ? 6.597 6.475 -5.120 1.00 90.00 240 SER A O 1
ATOM 1854 N N . VAL A 1 241 ? 7.159 7.741 -6.885 1.00 90.19 241 VAL A N 1
ATOM 1855 C CA . VAL A 1 241 ? 7.101 9.028 -6.178 1.00 90.19 241 VAL A CA 1
ATOM 1856 C C . VAL A 1 241 ? 5.679 9.327 -5.720 1.00 90.19 241 VAL A C 1
ATOM 1858 O O . VAL A 1 241 ? 5.482 9.666 -4.553 1.00 90.19 241 VAL A O 1
ATOM 1861 N N . PHE A 1 242 ? 4.682 9.133 -6.585 1.00 89.56 242 PHE A N 1
ATOM 1862 C CA . PHE A 1 242 ? 3.277 9.272 -6.208 1.00 89.56 242 PHE A CA 1
ATOM 1863 C C . PHE A 1 242 ? 2.916 8.359 -5.032 1.00 89.56 242 PHE A C 1
ATOM 1865 O O . PHE A 1 242 ? 2.327 8.824 -4.059 1.00 89.56 242 PHE A O 1
ATOM 1872 N N . ALA A 1 243 ? 3.313 7.085 -5.073 1.00 89.50 243 ALA A N 1
ATOM 1873 C CA . ALA A 1 243 ? 3.040 6.128 -4.009 1.00 89.50 243 ALA A CA 1
ATOM 1874 C C . ALA A 1 243 ? 3.694 6.545 -2.682 1.00 89.50 243 ALA A C 1
ATOM 1876 O O . ALA A 1 243 ? 3.042 6.499 -1.641 1.00 89.50 243 ALA A O 1
ATOM 1877 N N . MET A 1 244 ? 4.943 7.023 -2.701 1.00 89.75 244 MET A N 1
ATOM 1878 C CA . MET A 1 244 ? 5.615 7.541 -1.502 1.00 89.75 244 MET A CA 1
ATOM 1879 C C . MET A 1 244 ? 4.911 8.771 -0.921 1.00 89.75 244 MET A C 1
ATOM 1881 O O . MET A 1 244 ? 4.692 8.846 0.291 1.00 89.75 244 MET A O 1
ATOM 1885 N N . VAL A 1 245 ? 4.526 9.730 -1.768 1.00 88.62 245 VAL A N 1
ATOM 1886 C CA . VAL A 1 245 ? 3.804 10.937 -1.339 1.00 88.62 245 VAL A CA 1
ATOM 1887 C C . VAL A 1 245 ? 2.433 10.562 -0.781 1.00 88.62 245 VAL A C 1
ATOM 1889 O O . VAL A 1 245 ? 2.076 11.006 0.309 1.00 88.62 245 VAL A O 1
ATOM 1892 N N . ALA A 1 246 ? 1.692 9.695 -1.468 1.00 86.06 246 ALA A N 1
ATOM 1893 C CA . ALA A 1 246 ? 0.387 9.218 -1.030 1.00 86.06 246 ALA A CA 1
ATOM 1894 C C . ALA A 1 246 ? 0.471 8.465 0.307 1.00 86.06 246 ALA A C 1
ATOM 1896 O O . ALA A 1 246 ? -0.341 8.719 1.196 1.00 86.06 246 ALA A O 1
ATOM 1897 N N . MET A 1 247 ? 1.483 7.613 0.504 1.00 88.75 247 MET A N 1
ATOM 1898 C CA . MET A 1 247 ? 1.727 6.938 1.784 1.00 88.75 247 MET A CA 1
ATOM 1899 C C . MET A 1 247 ? 2.110 7.916 2.896 1.00 88.75 247 MET A C 1
ATOM 1901 O O . MET A 1 247 ? 1.663 7.763 4.032 1.00 88.75 247 MET A O 1
ATOM 1905 N N . THR A 1 248 ? 2.891 8.950 2.584 1.00 87.31 248 THR A N 1
ATOM 1906 C CA . THR A 1 248 ? 3.249 9.998 3.553 1.00 87.31 248 THR A CA 1
ATOM 1907 C C . THR A 1 248 ? 2.013 10.791 3.973 1.00 87.31 248 THR A C 1
ATOM 1909 O O . THR A 1 248 ? 1.778 10.989 5.165 1.00 87.31 248 THR A O 1
ATOM 1912 N N . MET A 1 249 ? 1.168 11.176 3.014 1.00 84.56 249 MET A N 1
ATOM 1913 C CA . MET A 1 249 ? -0.109 11.846 3.277 1.00 84.56 249 MET A CA 1
ATOM 1914 C C . MET A 1 249 ? -1.049 10.949 4.087 1.00 84.56 249 MET A C 1
ATOM 1916 O O . MET A 1 249 ? -1.631 11.407 5.068 1.00 84.56 249 MET A O 1
ATOM 1920 N N . ALA A 1 250 ? -1.138 9.659 3.754 1.00 83.50 250 ALA A N 1
ATOM 1921 C CA . ALA A 1 250 ? -1.882 8.679 4.541 1.00 83.50 250 ALA A CA 1
ATOM 1922 C C . ALA A 1 250 ? -1.347 8.586 5.980 1.00 83.50 250 ALA A C 1
ATOM 1924 O O . ALA A 1 250 ? -2.134 8.548 6.925 1.00 83.50 250 ALA A O 1
ATOM 1925 N N . GLY A 1 251 ? -0.027 8.627 6.177 1.00 84.06 251 GLY A N 1
ATOM 1926 C CA . GLY A 1 251 ? 0.602 8.683 7.498 1.00 84.06 251 GLY A CA 1
ATOM 1927 C C . GLY A 1 251 ? 0.221 9.935 8.293 1.00 84.06 251 GLY A C 1
ATOM 1928 O O . GLY A 1 251 ? -0.152 9.829 9.462 1.00 84.06 251 GLY A O 1
ATOM 1929 N N . ILE A 1 252 ? 0.232 11.111 7.658 1.00 82.56 252 ILE A N 1
ATOM 1930 C CA . ILE A 1 252 ? -0.169 12.384 8.284 1.00 82.56 252 ILE A CA 1
ATOM 1931 C C . ILE A 1 252 ? -1.648 12.353 8.681 1.00 82.56 252 ILE A C 1
ATOM 1933 O O . ILE A 1 252 ? -1.993 12.707 9.808 1.00 82.56 252 ILE A O 1
ATOM 1937 N N . VAL A 1 253 ? -2.525 11.885 7.789 1.00 82.50 253 VAL A N 1
ATOM 1938 C CA . VAL A 1 253 ? -3.963 11.753 8.072 1.00 82.50 253 VAL A CA 1
ATOM 1939 C C . VAL A 1 253 ? -4.198 10.745 9.197 1.00 82.50 253 VAL A C 1
ATOM 1941 O O . VAL A 1 253 ? -4.980 11.013 10.106 1.00 82.50 253 VAL A O 1
ATOM 1944 N N . THR A 1 254 ? -3.470 9.627 9.199 1.00 82.88 254 THR A N 1
ATOM 1945 C CA . THR A 1 254 ? -3.510 8.635 10.284 1.00 82.88 254 THR A CA 1
ATOM 1946 C C . THR A 1 254 ? -3.111 9.265 11.620 1.00 82.88 254 THR A C 1
ATOM 1948 O O . THR A 1 254 ? -3.807 9.091 12.618 1.00 82.88 254 THR A O 1
ATOM 1951 N N . ALA A 1 255 ? -2.034 10.051 11.656 1.00 78.38 255 ALA A N 1
ATOM 1952 C CA . ALA A 1 255 ? -1.608 10.751 12.865 1.00 78.38 255 ALA A CA 1
ATOM 1953 C C . ALA A 1 255 ? -2.644 11.793 13.333 1.00 78.38 255 ALA A C 1
ATOM 1955 O O . ALA A 1 255 ? -2.911 11.896 14.531 1.00 78.38 255 ALA A O 1
ATOM 1956 N N . GLY A 1 256 ? -3.266 12.521 12.399 1.00 77.38 256 GLY A N 1
ATOM 1957 C CA . GLY A 1 256 ? -4.323 13.495 12.685 1.00 77.38 256 GLY A CA 1
ATOM 1958 C C . GLY A 1 256 ? -5.603 12.861 13.235 1.00 77.38 256 GLY A C 1
ATOM 1959 O O . GLY A 1 256 ? -6.180 13.359 14.197 1.00 77.38 256 GLY A O 1
ATOM 1960 N N . ILE A 1 257 ? -6.032 11.725 12.682 1.00 77.25 257 ILE A N 1
ATOM 1961 C CA . ILE A 1 257 ? -7.193 10.985 13.198 1.00 77.25 257 ILE A CA 1
ATOM 1962 C C . ILE A 1 257 ? -6.867 10.370 14.559 1.00 77.25 257 ILE A C 1
ATOM 1964 O O . ILE A 1 257 ? -7.679 10.444 15.478 1.00 77.25 257 ILE A O 1
ATOM 1968 N N . SER A 1 258 ? -5.665 9.813 14.719 1.00 80.25 258 SER A N 1
ATOM 1969 C CA . SER A 1 258 ? -5.213 9.261 15.997 1.00 80.25 258 SER A CA 1
ATOM 1970 C C . SER A 1 258 ? -5.270 10.316 17.108 1.00 80.25 258 SER A C 1
ATOM 1972 O O . SER A 1 258 ? -5.840 10.063 18.174 1.00 80.25 258 SER A O 1
ATOM 1974 N N . SER A 1 259 ? -4.766 11.529 16.845 1.00 74.75 259 SER A N 1
ATOM 1975 C CA . SER A 1 259 ? -4.806 12.625 17.819 1.00 74.75 259 SER A CA 1
ATOM 1976 C C . SER A 1 259 ? -6.232 13.083 18.133 1.00 74.75 259 SER A C 1
ATOM 1978 O O . SER A 1 259 ? -6.569 13.266 19.304 1.00 74.75 259 SER A O 1
ATOM 1980 N N . ALA A 1 260 ? -7.108 13.163 17.126 1.00 72.06 260 ALA A N 1
ATOM 1981 C CA . ALA A 1 260 ? -8.520 13.502 17.306 1.00 72.06 260 ALA A CA 1
ATOM 1982 C C . ALA A 1 260 ? -9.288 12.478 18.167 1.00 72.06 260 ALA A C 1
ATOM 1984 O O . ALA A 1 260 ? -10.186 12.851 18.920 1.00 72.06 260 ALA A O 1
ATOM 1985 N N . LEU A 1 261 ? -8.914 11.195 18.118 1.00 68.25 261 LEU A N 1
ATOM 1986 C CA . LEU A 1 261 ? -9.524 10.134 18.936 1.00 68.25 261 LEU A CA 1
ATOM 1987 C C . LEU A 1 261 ? -9.036 10.134 20.401 1.00 68.25 261 LEU A C 1
ATOM 1989 O O . LEU A 1 261 ? -9.507 9.342 21.228 1.00 68.25 261 LEU A O 1
ATOM 1993 N N . GLY A 1 262 ? -8.147 11.063 20.761 1.00 61.47 262 GLY A N 1
ATOM 1994 C CA . GLY A 1 262 ? -7.580 11.178 22.101 1.00 61.47 262 GLY A CA 1
ATOM 1995 C C . GLY A 1 262 ? -6.316 10.347 22.291 1.00 61.47 262 GLY A C 1
ATOM 1996 O O . GLY A 1 262 ? -5.929 10.093 23.432 1.00 61.47 262 GLY A O 1
ATOM 1997 N N . SER A 1 263 ? -5.647 9.941 21.203 1.00 52.69 263 SER A N 1
ATOM 1998 C CA . SER A 1 263 ? -4.232 9.617 21.306 1.00 52.69 263 SER A CA 1
ATOM 1999 C C . SER A 1 263 ? -3.479 10.883 21.625 1.00 52.69 263 SER A C 1
ATOM 2001 O O . SER A 1 263 ? -3.389 11.793 20.808 1.00 52.69 263 SER A O 1
ATOM 2003 N N . ILE A 1 264 ? -2.877 10.922 22.811 1.00 44.84 264 ILE A N 1
ATOM 2004 C CA . ILE A 1 264 ? -1.726 11.786 23.029 1.00 44.84 264 ILE A CA 1
ATOM 2005 C C . ILE A 1 264 ? -0.789 11.449 21.872 1.00 44.84 264 ILE A C 1
ATOM 2007 O O . ILE A 1 264 ? -0.396 10.289 21.720 1.00 44.84 264 ILE A O 1
ATOM 2011 N N . ALA A 1 265 ? -0.530 12.413 20.989 1.00 39.50 265 ALA A N 1
ATOM 2012 C CA . ALA A 1 265 ? 0.551 12.281 20.037 1.00 39.50 265 ALA A CA 1
ATOM 2013 C C . ALA A 1 265 ? 1.768 11.974 20.903 1.00 39.50 265 ALA A C 1
ATOM 2015 O O . ALA A 1 265 ? 2.203 12.835 21.670 1.00 39.50 265 ALA A O 1
ATOM 2016 N N . VAL A 1 266 ? 2.241 10.725 20.882 1.00 40.12 266 VAL A N 1
ATOM 2017 C CA . VAL A 1 266 ? 3.506 10.363 21.511 1.00 40.12 266 VAL A CA 1
ATOM 2018 C C . VAL A 1 266 ? 4.555 11.036 20.642 1.00 40.12 266 VAL A C 1
ATOM 2020 O O . VAL A 1 266 ? 5.155 10.445 19.753 1.00 40.12 266 VAL A O 1
ATOM 2023 N N . MET A 1 267 ? 4.699 12.340 20.850 1.00 34.56 267 MET A N 1
ATOM 2024 C CA . MET A 1 267 ? 5.877 13.087 20.509 1.00 34.56 267 MET A CA 1
ATOM 2025 C C . MET A 1 267 ? 6.944 12.408 21.350 1.00 34.56 267 MET A C 1
ATOM 2027 O O . MET A 1 267 ? 6.965 12.553 22.573 1.00 34.56 267 MET A O 1
ATOM 20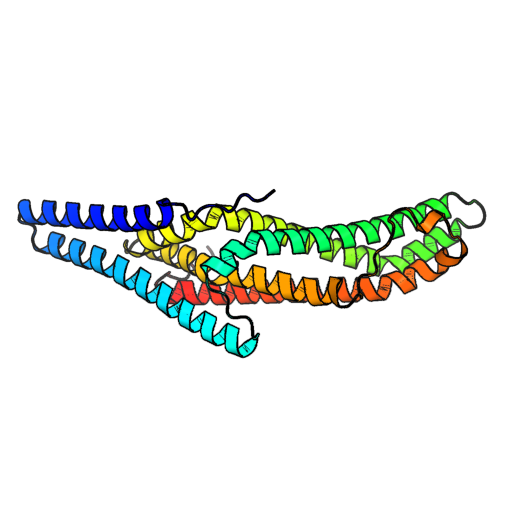31 N N . ILE A 1 268 ? 7.728 11.542 20.707 1.00 36.22 268 ILE A N 1
ATOM 2032 C CA . ILE A 1 268 ? 8.925 10.967 21.301 1.00 36.22 268 ILE A CA 1
ATOM 2033 C C . ILE A 1 268 ? 9.717 12.175 21.777 1.00 36.22 268 ILE A C 1
ATOM 2035 O O . ILE A 1 268 ? 10.212 12.960 20.971 1.00 36.22 268 ILE A O 1
ATOM 2039 N N . ARG A 1 269 ? 9.722 12.391 23.091 1.00 26.12 269 ARG A N 1
ATOM 2040 C CA . ARG A 1 269 ? 10.520 13.433 23.713 1.00 26.12 269 ARG A CA 1
ATOM 2041 C C . ARG A 1 269 ? 11.962 12.983 23.481 1.00 26.12 269 ARG A C 1
ATOM 2043 O O . ARG A 1 269 ? 12.299 11.905 23.974 1.00 26.12 269 ARG A O 1
ATOM 2050 N N . PRO A 1 270 ? 12.777 13.704 22.696 1.00 33.66 270 PRO A N 1
ATOM 2051 C CA . PRO A 1 270 ? 14.191 13.385 22.646 1.00 33.66 270 PRO A CA 1
ATOM 2052 C C . PRO A 1 270 ? 14.730 13.560 24.070 1.00 33.66 270 PRO A C 1
ATOM 2054 O O . PRO A 1 270 ? 14.506 14.603 24.692 1.00 33.66 270 PRO A O 1
ATOM 2057 N N . VAL A 1 271 ? 15.319 12.489 24.601 1.00 41.16 271 VAL A N 1
ATOM 2058 C CA . VAL A 1 271 ? 16.149 12.526 25.810 1.00 41.16 271 VAL A CA 1
ATOM 2059 C C . VAL A 1 271 ? 17.551 12.920 25.381 1.00 41.16 271 VAL A C 1
ATOM 2061 O O . VAL A 1 271 ? 17.992 12.385 24.337 1.00 41.16 271 VAL A O 1
#

Solvent-accessible surface area (backbone atoms only — not comparable to full-atom values): 13748 Å² total; per-residue (Å²): 132,91,74,76,76,67,82,58,72,60,63,60,45,49,53,49,49,52,39,50,48,30,47,51,51,16,52,51,29,47,75,75,62,42,56,71,58,15,51,50,30,45,51,42,35,51,47,42,56,50,48,54,50,50,56,51,51,53,46,54,53,51,31,51,53,43,24,72,75,67,71,58,71,56,55,72,67,51,26,52,64,36,26,64,56,24,24,48,48,24,46,53,55,21,49,53,28,48,32,54,45,41,23,55,52,44,38,35,51,55,30,52,71,36,90,92,41,32,72,54,23,55,52,50,52,63,66,32,45,64,37,48,50,25,27,51,54,27,24,55,50,28,46,51,50,20,52,50,32,54,52,45,62,71,42,47,66,52,25,55,37,50,11,52,60,27,48,57,38,88,88,38,13,33,61,9,18,41,32,39,18,45,58,68,35,50,40,48,46,49,33,50,44,28,53,54,44,40,48,63,32,63,72,64,52,51,51,65,91,65,60,39,69,52,52,76,78,42,78,86,49,60,84,46,48,49,71,66,40,46,60,35,22,53,52,36,41,52,46,43,51,49,45,53,52,51,50,49,52,39,49,52,52,22,52,53,46,7,39,73,62,56,10,68,75,80,68,78,73,86,127

Mean predicted aligned error: 11.63 Å

Secondary structure (DSSP, 8-state):
--------THHHHHHHHHHHHHHHHHHHHHHTT-HHHHHHHHHHHHHHHHHHHHHHHHHHHHHHHHHHHHS----HHHHHHTHHHHHHHHHHHHHHHHHHHHHHHHHHHHHHHSTTTHHHHHHHHHHTHHHHHHHHHHHHHHHHHHHHHHHHHHHHHHHHHHHHHHHTSTTTHHHHHHHHHHHHHHHHHHHHHHHHHHIIIIITS-S----TTGGGT-GGGGGGHHHHHHHHHHHHHHHHHHHHHHHHHHHHHHHHHHHHTT---------

Radius of gyration: 25.72 Å; Cα contacts (8 Å, |Δi|>4): 298; chains: 1; bounding box: 58×33×82 Å

Foldseek 3Di:
DDPPVPPPPLLVVLLVVLLVVLQVVLVVCVVVVVPVVSVLSNVLSVVLVVVVVVLQVVLVVVLVVCCVPPVDRAHLVRLLSCLLVLLVLLVVLLVLLVLLLLQLVLLLVLQCPDPVRNVVSVVSCVLCVLLNVLSVLLNVLSVVLSVVSVVCSVCQSVLSSVLSSQCSDPVRVLVSLLSSLCSSQVSNLSSVLSVVLNCLAPVVCLSPDDRSNCSNVDPVCSVCSSVSSVSNSVSSNVSSVVSVVSVVVSVVSSLVSSVVSPNPSPPVDDD

pLDDT: mean 74.36, std 14.05, range [26.12, 93.06]